Protein AF-F7XH60-F1 (afdb_monomer_lite)

Foldseek 3Di:
DDDDDDDDDDDDDDDDDDDDDDDDDDDDDDDDDDPDDDDDDDDDDDDDDDDDDDDDDDDPPPPPPLPQDDPVNLVVVLVVVLVVLVVLVALQAEEEEQDQAAPWQDAPQCQPRHQYEYEAQSVVVCVVVVHDAGSEYQHEPPRDCVLPLQHGYAEYEYADPDDVVVVVVVVVVRVNHHYNYYDYDYPSSLQNLLCLQQVADDPPFFDPRDADSRLSVVSVSVSNPYQAYEYISDDLPDQDGNRDPPRDGDRHSRVSLSSLLSCQPVLRYAYCDVNCCVSRVHHHDNHPVSSVVSNVVCVVPDPVVVVVSSD

Radius of gyration: 27.53 Å; chains: 1; bounding box: 86×62×64 Å

Secondary structure (DSSP, 8-state):
-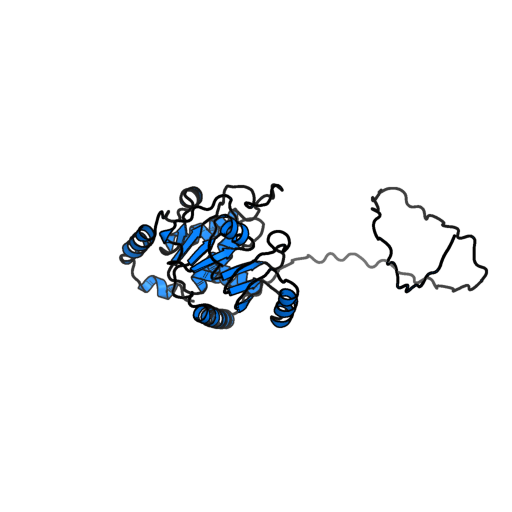-----------PPP-----------------------------------PPPP-------------PPPHHHHHHHHHHHHHHHHHHT-TTS-EEEE---SS----TTTBTTBEEEEETTTHHHHHHTTPPPEEEEEE-TTS-STT----BEEEEEEE-SS-HHHHHHHHHT-TT-B-SEEEEE-HHHHHHHHHHHHT---TTS-SSSS--HHHHHHHHHHHTT-S-EEEES--SSS-S-TT-TT----TTHHHHHHHHHHHHTTSSEEES-HHHHHHH-PPB-SSHHHHHHHHHHGGGS-GGGTTTT--

pLDDT: mean 74.83, std 26.51, range [25.69, 98.56]

Structure (mmCIF, N/CA/C/O backbone):
data_AF-F7XH60-F1
#
_entry.id   AF-F7XH60-F1
#
loop_
_atom_site.group_PDB
_atom_site.id
_atom_site.type_symbol
_atom_site.label_atom_id
_atom_site.label_alt_id
_atom_site.label_comp_id
_atom_site.label_asym_id
_atom_site.label_entity_id
_atom_site.label_seq_id
_atom_site.pdbx_PDB_ins_code
_atom_site.Cartn_x
_atom_site.Cartn_y
_atom_site.Cartn_z
_atom_site.occupancy
_atom_site.B_iso_or_equiv
_atom_site.auth_seq_id
_atom_site.auth_comp_id
_atom_site.auth_asym_id
_atom_site.auth_atom_id
_atom_site.pdbx_PDB_model_num
ATOM 1 N N . MET A 1 1 ? 53.629 40.897 17.113 1.00 36.38 1 MET A N 1
ATOM 2 C CA . MET A 1 1 ? 54.526 39.728 17.263 1.00 36.38 1 MET A CA 1
ATOM 3 C C . MET A 1 1 ? 53.633 38.491 17.315 1.00 36.38 1 MET A C 1
ATOM 5 O O . MET A 1 1 ? 52.808 38.435 18.207 1.00 36.38 1 MET A O 1
ATOM 9 N N . ALA A 1 2 ? 53.457 37.722 16.230 1.00 29.22 2 ALA A N 1
ATOM 10 C CA . ALA A 1 2 ? 54.354 36.667 15.709 1.00 29.22 2 ALA A CA 1
ATOM 11 C C . ALA A 1 2 ? 54.547 35.524 16.732 1.00 29.22 2 ALA A C 1
ATOM 13 O O . ALA A 1 2 ? 54.852 35.830 17.873 1.00 29.22 2 ALA A O 1
ATOM 14 N N . LYS A 1 3 ? 54.470 34.220 16.433 1.00 29.20 3 LYS A N 1
ATOM 15 C CA . LYS A 1 3 ? 54.054 33.370 15.290 1.00 29.20 3 LYS A CA 1
ATOM 16 C C . LYS A 1 3 ? 54.213 31.901 15.777 1.00 29.20 3 LYS A C 1
ATOM 18 O O . LYS A 1 3 ? 54.793 31.703 16.838 1.00 29.20 3 LYS A O 1
ATOM 23 N N . LEU A 1 4 ? 53.833 30.943 14.918 1.00 27.75 4 LEU A N 1
ATOM 24 C CA . LEU A 1 4 ? 54.071 29.473 14.899 1.00 27.75 4 LEU A CA 1
ATOM 25 C C . LEU A 1 4 ? 52.842 28.642 15.315 1.00 27.75 4 LEU A C 1
ATOM 27 O O . LEU A 1 4 ? 52.448 28.660 16.471 1.00 27.75 4 LEU A O 1
ATOM 31 N N . CYS A 1 5 ? 52.052 28.092 14.381 1.00 28.16 5 CYS A N 1
ATOM 32 C CA . CYS A 1 5 ? 52.297 27.019 13.385 1.00 28.16 5 CYS A CA 1
ATOM 33 C C . CYS A 1 5 ? 52.483 25.630 14.006 1.00 28.16 5 CYS A C 1
ATOM 35 O O . CYS A 1 5 ? 53.529 25.373 14.583 1.00 28.16 5 CYS A O 1
ATOM 37 N N . ASP A 1 6 ? 51.551 24.715 13.720 1.00 25.69 6 ASP A N 1
ATOM 38 C CA . ASP A 1 6 ? 51.879 23.523 12.929 1.00 25.69 6 ASP A CA 1
ATOM 39 C C . ASP A 1 6 ? 50.630 22.978 12.204 1.00 25.69 6 ASP A C 1
ATOM 41 O O . ASP A 1 6 ? 49.492 23.359 12.471 1.00 25.69 6 ASP A O 1
ATOM 45 N N . SER A 1 7 ? 50.881 22.138 11.215 1.00 30.36 7 SER A N 1
ATOM 46 C CA . SER A 1 7 ? 50.189 21.973 9.955 1.00 30.36 7 SER A CA 1
ATOM 47 C C . SER A 1 7 ? 49.998 20.486 9.673 1.00 30.36 7 SER A C 1
ATOM 49 O O . SER A 1 7 ? 50.926 19.702 9.837 1.00 30.36 7 SER A O 1
ATOM 51 N N . ARG A 1 8 ? 48.816 20.074 9.194 1.00 26.89 8 ARG A N 1
ATOM 52 C CA . ARG A 1 8 ? 48.676 18.847 8.392 1.00 26.89 8 ARG A CA 1
ATOM 53 C C . ARG A 1 8 ? 47.682 19.078 7.265 1.00 26.89 8 ARG A C 1
ATOM 55 O O . ARG A 1 8 ? 46.516 19.393 7.478 1.00 26.89 8 ARG A O 1
ATOM 62 N N . VAL A 1 9 ? 48.219 18.945 6.062 1.00 31.09 9 VAL A N 1
ATOM 63 C CA . VAL A 1 9 ? 47.598 19.107 4.749 1.00 31.09 9 VAL A CA 1
ATOM 64 C C . VAL A 1 9 ? 47.109 17.745 4.262 1.00 31.09 9 VAL A C 1
ATOM 66 O O . VAL A 1 9 ? 47.855 16.783 4.372 1.00 31.09 9 VAL A O 1
ATOM 69 N N . PHE A 1 10 ? 45.905 17.679 3.685 1.00 26.86 10 PHE A N 1
ATOM 70 C CA . PHE A 1 10 ? 45.477 16.705 2.660 1.00 26.86 10 PHE A CA 1
ATOM 71 C C . PHE A 1 10 ? 44.217 17.256 1.942 1.00 26.86 10 PHE A C 1
ATOM 73 O O . PHE A 1 10 ? 43.610 18.213 2.427 1.00 26.86 10 PHE A O 1
ATOM 80 N N . PRO A 1 11 ? 43.895 16.816 0.712 1.00 30.84 11 PRO A N 1
ATOM 81 C CA . PRO A 1 11 ? 43.848 17.685 -0.455 1.00 30.84 11 PRO A CA 1
ATOM 82 C C . PRO A 1 11 ? 42.436 18.186 -0.798 1.00 30.84 11 PRO A C 1
ATOM 84 O O . PRO A 1 11 ? 41.442 17.466 -0.705 1.00 30.84 11 PRO A O 1
ATOM 87 N N . ARG A 1 12 ? 42.369 19.434 -1.280 1.00 26.77 12 ARG A N 1
ATOM 88 C CA . ARG A 1 12 ? 41.187 20.022 -1.925 1.00 26.77 12 ARG A CA 1
ATOM 89 C C . ARG A 1 12 ? 40.929 19.322 -3.261 1.00 26.77 12 ARG A C 1
ATOM 91 O O . ARG A 1 12 ? 41.674 19.531 -4.213 1.00 26.77 12 ARG A O 1
ATOM 98 N N . PHE A 1 13 ? 39.837 18.569 -3.357 1.00 31.92 13 PHE A N 1
ATOM 99 C CA . PHE A 1 13 ? 39.242 18.244 -4.650 1.00 31.92 13 PHE A CA 1
ATOM 100 C C . PHE A 1 13 ? 38.466 19.452 -5.186 1.00 31.92 13 PHE A C 1
ATOM 102 O O . PHE A 1 13 ? 37.658 20.071 -4.491 1.00 31.92 13 PHE A O 1
ATOM 109 N N . LEU A 1 14 ? 38.771 19.783 -6.438 1.00 32.62 14 LEU A N 1
ATOM 110 C CA . LEU A 1 14 ? 38.208 20.860 -7.240 1.00 32.62 14 LEU A CA 1
ATOM 111 C C . LEU A 1 14 ? 36.678 20.767 -7.353 1.00 32.62 14 LEU A C 1
ATOM 113 O O . LEU A 1 14 ? 36.110 19.708 -7.627 1.00 32.62 14 LEU A O 1
ATOM 117 N N . LYS A 1 15 ? 36.022 21.920 -7.193 1.00 32.78 15 LYS A N 1
ATOM 118 C CA . LYS A 1 15 ? 34.610 22.138 -7.519 1.00 32.78 15 LYS A CA 1
ATOM 119 C C . LYS A 1 15 ? 34.412 21.946 -9.027 1.00 32.78 15 LYS A C 1
ATOM 121 O O . LYS A 1 15 ? 34.973 22.694 -9.817 1.00 32.78 15 LYS A O 1
ATOM 126 N N . ARG A 1 16 ? 33.582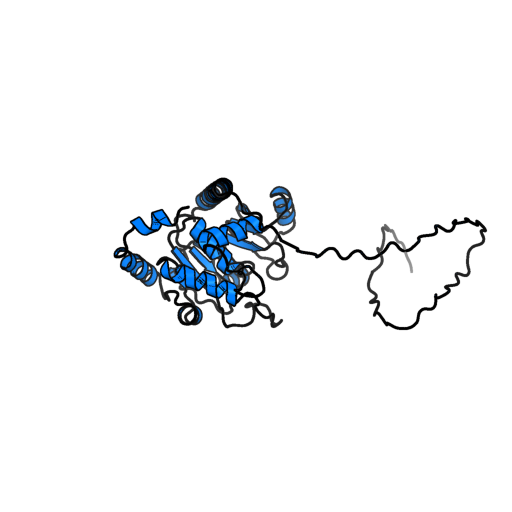 20.978 -9.424 1.00 30.44 16 ARG A N 1
ATOM 127 C CA . ARG A 1 16 ? 33.041 20.874 -10.786 1.00 30.44 16 ARG A CA 1
ATOM 128 C C . ARG A 1 16 ? 31.694 21.586 -10.802 1.00 30.44 16 ARG A C 1
ATOM 130 O O . ARG A 1 16 ? 30.703 21.059 -10.305 1.00 30.44 16 ARG A O 1
ATOM 137 N N . GLY A 1 17 ? 31.684 22.800 -11.324 1.00 34.75 17 GLY A N 1
ATOM 138 C CA . GLY A 1 17 ? 30.485 23.608 -11.438 1.00 34.75 17 GLY A CA 1
ATOM 139 C C . GLY A 1 17 ? 30.717 24.723 -12.431 1.00 34.75 17 GLY A C 1
ATOM 140 O O . GLY A 1 17 ? 30.855 25.851 -12.002 1.00 34.75 17 GLY A O 1
ATOM 141 N N . ASP A 1 18 ? 30.733 24.381 -13.719 1.00 28.84 18 ASP A N 1
ATOM 142 C CA . ASP A 1 18 ? 30.409 25.327 -14.780 1.00 28.84 18 ASP A CA 1
ATOM 143 C C . ASP A 1 18 ? 29.507 24.654 -15.815 1.00 28.84 18 ASP A C 1
ATOM 145 O O . ASP A 1 18 ? 29.738 23.532 -16.276 1.00 28.84 18 ASP A O 1
ATOM 149 N N . ARG A 1 19 ? 28.400 25.346 -16.095 1.00 31.81 19 ARG A N 1
ATOM 150 C CA . ARG A 1 19 ? 27.411 25.023 -17.122 1.00 31.81 19 ARG A CA 1
ATOM 151 C C . ARG A 1 19 ? 28.048 25.244 -18.485 1.00 31.81 19 ARG A C 1
ATOM 153 O O . ARG A 1 19 ? 28.409 26.368 -18.806 1.00 31.81 19 ARG A O 1
ATOM 160 N N . VAL A 1 20 ? 28.060 24.215 -19.325 1.00 30.52 20 VAL A N 1
ATOM 161 C CA . VAL A 1 20 ? 28.222 24.403 -20.769 1.00 30.52 20 VAL A CA 1
ATOM 162 C C . VAL A 1 20 ? 26.828 24.490 -21.381 1.00 30.52 20 VAL A C 1
ATOM 164 O O . VAL A 1 20 ? 26.114 23.492 -21.499 1.00 30.52 20 VAL A O 1
ATOM 167 N N . LEU A 1 21 ? 26.430 25.716 -21.714 1.00 31.47 21 LEU A N 1
ATOM 168 C CA . LEU A 1 21 ? 25.320 25.996 -22.617 1.00 31.47 21 LEU A CA 1
ATOM 169 C C . LEU A 1 21 ? 25.751 25.568 -24.024 1.00 31.47 21 LEU A C 1
ATOM 171 O O . LEU A 1 21 ? 26.798 25.986 -24.513 1.00 31.47 21 LEU A O 1
ATOM 175 N N . ARG A 1 22 ? 24.957 24.706 -24.664 1.00 27.77 22 ARG A N 1
ATOM 176 C CA . ARG A 1 22 ? 25.130 24.367 -26.080 1.00 27.77 22 ARG A CA 1
ATOM 177 C C . ARG A 1 22 ? 24.708 25.569 -26.911 1.00 27.77 22 ARG A C 1
ATOM 179 O O . ARG A 1 22 ? 23.559 25.987 -26.794 1.00 27.77 22 ARG A O 1
ATOM 186 N N . ASN A 1 23 ? 25.590 26.050 -27.780 1.00 28.67 23 ASN A N 1
ATOM 187 C CA . ASN A 1 23 ? 25.177 26.837 -28.931 1.00 28.67 23 ASN A CA 1
ATOM 188 C C . ASN A 1 23 ? 25.409 26.000 -30.192 1.00 28.67 23 ASN A C 1
ATOM 190 O O . ASN A 1 23 ? 26.503 25.485 -30.414 1.00 28.67 23 ASN A O 1
ATOM 194 N N . CYS A 1 24 ? 24.337 25.792 -30.951 1.00 34.69 24 CYS A N 1
ATOM 195 C CA . CYS A 1 24 ? 24.349 25.087 -32.224 1.00 34.69 24 CYS A CA 1
ATOM 196 C C . CYS A 1 24 ? 24.568 26.117 -33.325 1.00 34.69 24 CYS A C 1
ATOM 198 O O . CYS A 1 24 ? 23.613 26.791 -33.682 1.00 34.69 24 CYS A O 1
ATOM 200 N N . SER A 1 25 ? 25.787 26.232 -33.848 1.00 35.69 25 SER A N 1
ATOM 201 C CA . SER A 1 25 ? 26.077 26.734 -35.200 1.00 35.69 25 SER A CA 1
ATOM 202 C C . SER A 1 25 ? 27.577 26.973 -35.332 1.00 35.69 25 SER A C 1
ATOM 204 O O . SER A 1 25 ? 28.154 27.564 -34.429 1.00 35.69 25 SER A O 1
ATOM 206 N N . THR A 1 26 ? 28.114 26.595 -36.495 1.00 35.28 26 THR A N 1
ATOM 207 C CA . THR A 1 26 ? 29.476 26.795 -37.029 1.00 35.28 26 THR A CA 1
ATOM 208 C C . THR A 1 26 ? 30.517 25.728 -36.662 1.00 35.28 26 THR A C 1
ATOM 210 O O . THR A 1 26 ? 31.032 25.629 -35.553 1.00 35.28 26 THR A O 1
ATOM 213 N N . GLY A 1 27 ? 30.816 24.882 -37.654 1.00 42.88 27 GLY A N 1
ATOM 214 C CA . GLY A 1 27 ? 31.960 23.983 -37.642 1.00 42.88 27 GLY A CA 1
ATOM 215 C C . GLY A 1 27 ? 33.220 24.744 -38.035 1.00 42.88 27 GLY A C 1
ATOM 216 O O . GLY A 1 27 ? 33.365 25.096 -39.199 1.00 42.88 27 GLY A O 1
ATOM 217 N N . SER A 1 28 ? 34.101 24.957 -37.060 1.00 35.25 28 SER A N 1
ATOM 218 C CA . SER A 1 28 ? 35.529 25.250 -37.228 1.00 35.25 28 SER A CA 1
ATOM 219 C C . SER A 1 28 ? 36.265 24.781 -35.963 1.00 35.25 28 SER A C 1
ATOM 221 O O . SER A 1 28 ? 35.739 24.977 -34.864 1.00 35.25 28 SER A O 1
ATOM 223 N N . PRO A 1 29 ? 37.453 24.160 -36.064 1.00 32.75 29 PRO A N 1
ATOM 224 C CA . PRO A 1 29 ? 38.223 23.761 -34.891 1.00 32.75 29 PRO A CA 1
ATOM 225 C C . PRO A 1 29 ? 38.886 24.978 -34.227 1.00 32.75 29 PRO A C 1
ATOM 227 O O . PRO A 1 29 ? 39.518 25.798 -34.888 1.00 32.75 29 PRO A O 1
ATOM 230 N N . LEU A 1 30 ? 38.744 25.079 -32.904 1.00 32.41 30 LEU A N 1
ATOM 231 C CA . LEU A 1 30 ? 39.447 26.048 -32.061 1.00 32.41 30 LEU A CA 1
ATOM 232 C C . LEU A 1 30 ? 40.861 25.531 -31.759 1.00 32.41 30 LEU A C 1
ATOM 234 O O . LEU A 1 30 ? 41.022 24.509 -31.094 1.00 32.41 30 LEU A O 1
ATOM 238 N N . LEU A 1 31 ? 41.869 26.258 -32.245 1.00 30.91 31 LEU A N 1
ATOM 239 C CA . LEU A 1 31 ? 43.256 26.174 -31.790 1.00 30.91 31 LEU A CA 1
ATOM 240 C C . LEU A 1 31 ? 43.347 26.737 -30.364 1.00 30.91 31 LEU A C 1
ATOM 242 O O . LEU A 1 31 ? 42.897 27.853 -30.109 1.00 30.91 31 LEU A O 1
ATOM 246 N N . VAL A 1 32 ? 43.933 25.970 -29.448 1.00 32.16 32 VAL A N 1
ATOM 247 C CA . VAL A 1 32 ? 44.372 26.451 -28.132 1.00 32.16 32 VAL A CA 1
ATOM 248 C C . VAL A 1 32 ? 45.892 26.325 -28.116 1.00 32.16 32 VAL A C 1
ATOM 250 O O . VAL A 1 32 ? 46.413 25.213 -28.164 1.00 32.16 32 VAL A O 1
ATOM 253 N N . GLU A 1 33 ? 46.589 27.460 -28.106 1.00 30.53 33 GLU A N 1
ATOM 254 C CA . GLU A 1 33 ? 48.033 27.527 -27.868 1.00 30.53 33 GLU A CA 1
ATOM 255 C C . GLU A 1 33 ? 48.311 27.430 -26.361 1.00 30.53 33 GLU A C 1
ATOM 257 O O . GLU A 1 33 ? 47.680 28.124 -25.562 1.00 30.53 33 GLU A O 1
ATOM 262 N N . ASP A 1 34 ? 49.264 26.577 -25.980 1.00 34.72 34 ASP A N 1
ATOM 263 C CA . ASP A 1 34 ? 49.822 26.493 -24.628 1.00 34.72 34 ASP A CA 1
ATOM 264 C C . ASP A 1 34 ? 51.294 26.952 -24.673 1.00 34.72 34 ASP A C 1
ATOM 266 O O . ASP A 1 34 ? 52.115 26.298 -25.327 1.00 34.72 34 ASP A O 1
ATOM 270 N N . PRO A 1 35 ? 51.661 28.080 -24.037 1.00 37.88 35 PRO A N 1
ATOM 271 C CA . PRO A 1 35 ? 53.003 28.630 -24.106 1.00 37.88 35 PRO A CA 1
ATOM 272 C C . PRO A 1 35 ? 53.863 28.134 -22.935 1.00 37.88 35 PRO A C 1
ATOM 274 O O . PRO A 1 35 ? 54.337 28.947 -22.150 1.00 37.88 35 PRO A O 1
ATOM 277 N N . ALA A 1 36 ? 54.074 26.822 -22.786 1.00 35.53 36 ALA A N 1
ATOM 278 C CA . ALA A 1 36 ? 55.149 26.274 -21.943 1.00 35.53 36 ALA A CA 1
ATOM 279 C C . ALA A 1 36 ? 55.277 24.741 -22.048 1.00 35.53 36 ALA A C 1
ATOM 281 O O . ALA A 1 36 ? 54.782 24.032 -21.180 1.00 35.53 36 ALA A O 1
ATOM 282 N N . ALA A 1 37 ? 56.015 24.220 -23.036 1.00 35.59 37 ALA A N 1
ATOM 283 C CA . ALA A 1 37 ? 56.894 23.051 -22.848 1.00 35.59 37 ALA A CA 1
ATOM 284 C C . ALA A 1 37 ? 57.628 22.669 -24.142 1.00 35.59 37 ALA A C 1
ATOM 286 O O . ALA A 1 37 ? 57.029 22.293 -25.146 1.00 35.59 37 ALA A O 1
ATOM 287 N N . ASN A 1 38 ? 58.957 22.704 -24.064 1.00 34.78 38 ASN A N 1
ATOM 288 C CA . ASN A 1 38 ? 59.882 22.073 -24.997 1.00 34.78 38 ASN A CA 1
ATOM 289 C C . ASN A 1 38 ? 59.707 20.546 -24.992 1.00 34.78 38 ASN A C 1
ATOM 291 O O . ASN A 1 38 ? 59.759 19.930 -23.927 1.00 34.78 38 ASN A O 1
ATOM 295 N N . GLY A 1 39 ? 59.611 19.927 -26.171 1.00 33.09 39 GLY A N 1
ATOM 296 C CA . GLY A 1 39 ? 59.737 18.474 -26.311 1.00 33.09 39 GLY A CA 1
ATOM 297 C C . GLY A 1 39 ? 59.050 17.918 -27.552 1.00 33.09 39 GLY A C 1
ATOM 298 O O . GLY A 1 39 ? 57.876 17.569 -27.517 1.00 33.09 39 GLY A O 1
ATOM 299 N N . HIS A 1 40 ? 59.798 17.799 -28.649 1.00 31.56 40 HIS A N 1
ATOM 300 C CA . HIS A 1 40 ? 59.367 17.097 -29.855 1.00 31.56 40 HIS A CA 1
ATOM 301 C C . HIS A 1 40 ? 59.252 15.587 -29.605 1.00 31.56 40 HIS A C 1
ATOM 303 O O . HIS A 1 40 ? 60.265 14.932 -29.376 1.00 31.56 40 HIS A O 1
ATOM 309 N N . VAL A 1 41 ? 58.050 15.021 -29.756 1.00 30.69 41 VAL A N 1
ATOM 310 C CA . VAL A 1 41 ? 57.868 13.613 -30.141 1.00 30.69 41 VAL A CA 1
ATOM 311 C C . VAL A 1 41 ? 56.689 13.525 -31.110 1.00 30.69 41 VAL A C 1
ATOM 313 O O . VAL A 1 41 ? 55.529 13.639 -30.721 1.00 30.69 41 VAL A O 1
ATOM 316 N N . ALA A 1 42 ? 57.001 13.346 -32.393 1.00 27.55 42 ALA A N 1
ATOM 317 C CA . ALA A 1 42 ? 56.027 13.064 -33.436 1.00 27.55 42 ALA A CA 1
ATOM 318 C C . ALA A 1 42 ? 55.585 11.595 -33.339 1.00 27.55 42 ALA A C 1
ATOM 320 O O . ALA A 1 42 ? 56.412 10.694 -33.473 1.00 27.55 42 ALA A O 1
ATOM 321 N N . TRP A 1 43 ? 54.288 11.351 -33.145 1.00 27.81 43 TRP A N 1
ATOM 322 C CA . TRP A 1 43 ? 53.683 10.036 -33.358 1.00 27.81 43 TRP A CA 1
ATOM 323 C C . TRP A 1 43 ? 52.779 10.091 -34.585 1.00 27.81 43 TRP A C 1
ATOM 325 O O . TRP A 1 43 ? 51.755 10.770 -34.610 1.00 27.81 43 TRP A O 1
ATOM 335 N N . LEU A 1 44 ? 53.210 9.368 -35.615 1.00 26.97 44 LEU A N 1
ATOM 336 C CA . LEU A 1 44 ? 52.512 9.130 -36.869 1.00 26.97 44 LEU A CA 1
ATOM 337 C C . LEU A 1 44 ? 51.282 8.242 -36.598 1.00 26.97 44 LEU A C 1
ATOM 339 O O . LEU A 1 44 ? 51.426 7.038 -36.383 1.00 26.97 44 LEU A O 1
ATOM 343 N N . VAL A 1 45 ? 50.074 8.810 -36.602 1.00 28.92 45 VAL A N 1
ATOM 344 C CA . VAL A 1 45 ? 48.837 8.014 -36.625 1.00 28.92 45 VAL A CA 1
ATOM 345 C C . VAL A 1 45 ? 48.446 7.813 -38.084 1.00 28.92 45 VAL A C 1
ATOM 347 O O . VAL A 1 45 ? 48.136 8.765 -38.790 1.00 28.92 45 VAL A O 1
ATOM 350 N N . ARG A 1 46 ? 48.531 6.559 -38.536 1.00 28.08 46 ARG A N 1
ATOM 351 C CA . ARG A 1 46 ? 48.100 6.110 -39.863 1.00 28.08 46 ARG A CA 1
ATOM 352 C C . ARG A 1 46 ? 46.594 6.307 -40.031 1.00 28.08 46 ARG A C 1
ATOM 354 O O . ARG A 1 46 ? 45.823 5.901 -39.163 1.00 28.08 46 ARG A O 1
ATOM 361 N N . ASP A 1 47 ? 46.211 6.840 -41.186 1.00 27.25 47 ASP A N 1
ATOM 362 C CA . ASP A 1 47 ? 44.839 6.890 -41.679 1.00 27.25 47 ASP A CA 1
ATOM 363 C C . ASP A 1 47 ? 44.226 5.484 -41.726 1.00 27.25 47 ASP A C 1
ATOM 365 O O . ASP A 1 47 ? 44.691 4.604 -42.455 1.00 27.25 47 ASP A O 1
ATOM 369 N N . ILE A 1 48 ? 43.159 5.270 -40.954 1.00 31.64 48 ILE A N 1
ATOM 370 C CA . ILE A 1 48 ? 42.266 4.129 -41.145 1.00 31.64 48 ILE A CA 1
ATOM 371 C C . ILE A 1 48 ? 41.093 4.628 -41.980 1.00 31.64 48 ILE A C 1
ATOM 373 O O . ILE A 1 48 ? 40.215 5.350 -41.513 1.00 31.64 48 ILE A O 1
ATOM 377 N N . ASN A 1 49 ? 41.127 4.224 -43.242 1.00 29.42 49 ASN A N 1
ATOM 378 C CA . ASN A 1 49 ? 40.083 4.402 -44.230 1.00 29.42 49 ASN A CA 1
ATOM 379 C C . ASN A 1 49 ? 38.830 3.614 -43.792 1.00 29.42 49 ASN A C 1
ATOM 381 O O . ASN A 1 49 ? 38.861 2.384 -43.752 1.00 29.42 49 ASN A O 1
ATOM 385 N N . VAL A 1 50 ? 37.737 4.300 -43.445 1.00 32.16 50 VAL A N 1
ATOM 386 C CA . VAL A 1 50 ? 36.440 3.663 -43.165 1.00 32.16 50 VAL A CA 1
ATOM 387 C C . VAL A 1 50 ? 35.473 4.057 -44.275 1.00 32.16 50 VAL A C 1
ATOM 389 O O . VAL A 1 50 ? 34.959 5.171 -44.312 1.00 32.16 50 VAL A O 1
ATOM 392 N N . SER A 1 51 ? 35.253 3.130 -45.208 1.00 30.83 51 SER A N 1
ATOM 393 C CA . SER A 1 51 ? 34.216 3.244 -46.238 1.00 30.83 51 SER A CA 1
ATOM 394 C C . SER A 1 51 ? 32.813 3.112 -45.622 1.00 30.83 51 SER A C 1
ATOM 396 O O . SER A 1 51 ? 32.645 2.372 -44.648 1.00 30.83 51 SER A O 1
ATOM 398 N N . PRO A 1 52 ? 31.790 3.792 -46.172 1.00 32.41 52 PRO A N 1
ATOM 399 C CA . PRO A 1 52 ? 30.446 3.786 -45.613 1.00 32.41 52 PRO A CA 1
ATOM 400 C C . PRO A 1 52 ? 29.718 2.493 -46.001 1.00 32.41 52 PRO A C 1
ATOM 402 O O . PRO A 1 52 ? 29.472 2.235 -47.179 1.00 32.41 52 PRO A O 1
ATOM 405 N N . LEU A 1 53 ? 29.363 1.672 -45.011 1.00 32.06 53 LEU A N 1
ATOM 406 C CA . LEU A 1 53 ? 28.470 0.534 -45.217 1.00 32.06 53 LEU A CA 1
ATOM 407 C C . LEU A 1 53 ? 27.011 0.999 -45.172 1.00 32.06 53 LEU A C 1
ATOM 409 O O . LEU A 1 53 ? 26.567 1.675 -44.246 1.00 32.06 53 LEU A O 1
ATOM 413 N N . SER A 1 54 ? 26.310 0.610 -46.229 1.00 32.41 54 SER A N 1
ATOM 414 C CA . SER A 1 54 ? 24.915 0.851 -46.575 1.00 32.41 54 SER A CA 1
ATOM 415 C C . SER A 1 54 ? 23.915 0.615 -45.440 1.00 32.41 54 SER A C 1
ATOM 417 O O . SER A 1 54 ? 23.905 -0.443 -44.807 1.00 32.41 54 SER A O 1
ATOM 419 N N . GLU A 1 55 ? 22.994 1.568 -45.289 1.00 35.91 55 GLU A N 1
ATOM 420 C CA . GLU A 1 55 ? 21.756 1.448 -44.523 1.00 35.91 55 GLU A CA 1
ATOM 421 C C . GLU A 1 55 ? 20.899 0.280 -45.032 1.00 35.91 55 GLU A C 1
ATOM 423 O O . GLU A 1 55 ? 20.265 0.358 -46.084 1.00 35.91 55 GLU A O 1
ATOM 428 N N . SER A 1 56 ? 20.814 -0.789 -44.241 1.00 31.92 56 SER A N 1
ATOM 429 C CA . SER A 1 56 ? 19.691 -1.724 -44.304 1.00 31.92 56 SER A CA 1
ATOM 430 C C . SER A 1 56 ? 18.783 -1.459 -43.102 1.00 31.92 56 SER A C 1
ATOM 432 O O . SER A 1 56 ? 19.140 -1.664 -41.943 1.00 31.92 56 SER A O 1
ATOM 434 N N . ARG A 1 57 ? 17.597 -0.916 -43.393 1.00 36.53 57 ARG A N 1
ATOM 435 C CA . ARG A 1 57 ? 16.509 -0.704 -42.434 1.00 36.53 57 ARG A CA 1
ATOM 436 C C . ARG A 1 57 ? 15.967 -2.061 -41.985 1.00 36.53 57 ARG A C 1
ATOM 438 O O . ARG A 1 57 ? 15.200 -2.689 -42.707 1.00 36.53 57 ARG A O 1
ATOM 445 N N . LEU A 1 58 ? 16.338 -2.487 -40.781 1.00 31.16 58 LEU A N 1
ATOM 446 C CA . LEU A 1 58 ? 15.615 -3.524 -40.047 1.00 31.16 58 LEU A CA 1
ATOM 447 C C . LEU A 1 58 ? 14.477 -2.866 -39.250 1.00 31.16 58 LEU A C 1
ATOM 449 O O . LEU A 1 58 ? 14.717 -1.860 -38.577 1.00 31.16 58 LEU A O 1
ATOM 453 N N . PRO A 1 59 ? 13.243 -3.394 -39.299 1.00 32.78 59 PRO A N 1
ATOM 454 C CA . PRO A 1 59 ? 12.149 -2.860 -38.505 1.00 32.78 59 PRO A CA 1
ATOM 455 C C . PRO A 1 59 ? 12.396 -3.166 -37.023 1.00 32.78 59 PRO A C 1
ATOM 457 O O . PRO A 1 59 ? 12.424 -4.322 -36.600 1.00 32.78 59 PRO A O 1
ATOM 460 N N . THR A 1 60 ? 12.555 -2.118 -36.215 1.00 34.97 60 THR A N 1
ATOM 461 C CA . THR A 1 60 ? 12.556 -2.192 -34.750 1.00 34.97 60 THR A CA 1
ATOM 462 C C . THR A 1 60 ? 11.146 -2.502 -34.248 1.00 34.97 60 THR A C 1
ATOM 464 O O . THR A 1 60 ? 10.424 -1.617 -33.797 1.00 34.97 60 THR A O 1
ATOM 467 N N . SER A 1 61 ? 10.748 -3.771 -34.334 1.00 35.69 61 SER A N 1
ATOM 468 C CA . SER A 1 61 ? 9.661 -4.319 -33.523 1.00 35.69 61 SER A CA 1
ATOM 469 C C . SER A 1 61 ? 10.226 -4.618 -32.137 1.00 35.69 61 SER A C 1
ATOM 471 O O . SER A 1 61 ? 10.760 -5.692 -31.866 1.00 35.69 61 SER A O 1
ATOM 473 N N . SER A 1 62 ? 10.181 -3.626 -31.253 1.00 36.06 62 SER A N 1
ATOM 474 C CA . SER A 1 62 ? 10.433 -3.824 -29.830 1.00 36.06 62 SER A CA 1
ATOM 475 C C . SER A 1 62 ? 9.211 -4.491 -29.194 1.00 36.06 62 SER A C 1
ATOM 477 O O . SER A 1 62 ? 8.412 -3.834 -28.528 1.00 36.06 62 SER A O 1
ATOM 479 N N . MET A 1 63 ? 9.059 -5.802 -29.399 1.00 37.47 63 MET A N 1
ATOM 480 C CA . MET A 1 63 ? 8.289 -6.639 -28.480 1.00 37.47 63 MET A CA 1
ATOM 481 C C . MET A 1 63 ? 9.086 -6.727 -27.173 1.00 37.47 63 MET A C 1
ATOM 483 O O . MET A 1 63 ? 9.956 -7.583 -27.014 1.00 37.47 63 MET A O 1
ATOM 487 N N . GLU A 1 64 ? 8.817 -5.823 -26.225 1.00 37.28 64 GLU A N 1
ATOM 488 C CA . GLU A 1 64 ? 9.066 -6.121 -24.813 1.00 37.28 64 GLU A CA 1
ATOM 489 C C . GLU A 1 64 ? 8.205 -7.348 -24.481 1.00 37.28 64 GLU A C 1
ATOM 491 O O . GLU A 1 64 ? 7.016 -7.229 -24.192 1.00 37.28 64 GLU A O 1
ATOM 496 N N . PHE A 1 65 ? 8.796 -8.544 -24.559 1.00 39.25 65 PHE A N 1
ATOM 497 C CA . PHE A 1 65 ? 8.247 -9.728 -23.913 1.00 39.25 65 PHE A CA 1
ATOM 498 C C . PHE A 1 65 ? 8.076 -9.369 -22.437 1.00 39.25 65 PHE A C 1
ATOM 500 O O . PHE A 1 65 ? 9.051 -9.280 -21.684 1.00 39.25 65 PHE A O 1
ATOM 507 N N . ALA A 1 66 ? 6.838 -9.109 -22.021 1.00 46.38 66 ALA A N 1
ATOM 508 C CA . ALA A 1 66 ? 6.495 -9.121 -20.617 1.00 46.38 66 ALA A CA 1
ATOM 509 C C . ALA A 1 66 ? 6.921 -10.499 -20.107 1.00 46.38 66 ALA A C 1
ATOM 511 O O . ALA A 1 66 ? 6.320 -11.498 -20.484 1.00 46.38 66 ALA A O 1
ATOM 512 N N . MET A 1 67 ? 8.007 -10.567 -19.328 1.00 51.88 67 MET A N 1
ATOM 513 C CA . MET A 1 67 ? 8.380 -11.802 -18.646 1.00 51.88 67 MET A CA 1
ATOM 514 C C . MET A 1 67 ? 7.225 -12.153 -17.714 1.00 51.88 67 MET A C 1
ATOM 516 O O . MET A 1 67 ? 7.106 -11.602 -16.615 1.00 51.88 67 MET A O 1
ATOM 520 N N . THR A 1 68 ? 6.340 -13.016 -18.192 1.00 68.50 68 THR A N 1
ATOM 521 C CA . THR A 1 68 ? 5.297 -13.644 -17.405 1.00 68.50 68 THR A CA 1
ATOM 522 C C . THR A 1 68 ? 5.997 -14.484 -16.355 1.00 68.50 68 THR A C 1
ATOM 524 O O . THR A 1 68 ? 6.788 -15.369 -16.664 1.00 68.50 68 THR A O 1
ATOM 527 N N . ILE A 1 69 ? 5.788 -14.131 -15.089 1.00 81.50 69 ILE A N 1
ATOM 528 C CA . ILE A 1 69 ? 6.230 -14.979 -13.988 1.00 81.50 69 ILE A CA 1
ATOM 529 C C . ILE A 1 69 ? 5.338 -16.215 -14.021 1.00 81.50 69 ILE A C 1
ATOM 531 O O . ILE A 1 69 ? 4.118 -16.077 -13.966 1.00 81.50 69 ILE A O 1
ATOM 535 N N . GLU A 1 70 ? 5.953 -17.392 -14.105 1.00 88.25 70 GLU A N 1
ATOM 536 C CA . GLU A 1 70 ? 5.238 -18.668 -14.096 1.00 88.25 70 GLU A CA 1
ATOM 537 C C . GLU A 1 70 ? 4.319 -18.788 -12.865 1.00 88.25 70 GLU A C 1
ATOM 539 O O . GLU A 1 70 ? 4.729 -18.378 -11.770 1.00 88.25 70 GLU A O 1
ATOM 544 N N . PRO A 1 71 ? 3.116 -19.383 -12.988 1.00 88.81 71 PRO A N 1
ATOM 545 C CA . PRO A 1 71 ? 2.162 -19.495 -11.879 1.00 88.81 71 PRO A CA 1
ATOM 546 C C . PRO A 1 71 ? 2.768 -20.120 -10.613 1.00 88.81 71 PRO A C 1
ATOM 548 O O . PRO A 1 71 ? 2.585 -19.616 -9.506 1.00 88.81 71 PRO A O 1
ATOM 551 N N . GLU A 1 72 ? 3.592 -21.160 -10.767 1.00 92.38 72 GLU A N 1
ATOM 552 C CA . GLU A 1 72 ? 4.280 -21.804 -9.641 1.00 92.38 72 GLU A CA 1
ATOM 553 C C . GLU A 1 72 ? 5.274 -20.854 -8.944 1.00 92.38 72 GLU A C 1
ATOM 555 O O . GLU A 1 72 ? 5.396 -20.834 -7.715 1.00 92.38 72 GLU A O 1
ATOM 560 N N . ALA A 1 73 ? 5.987 -20.030 -9.715 1.00 93.88 73 ALA A N 1
ATOM 561 C CA . ALA A 1 73 ? 6.900 -19.032 -9.168 1.00 93.88 73 ALA A CA 1
ATOM 562 C C . ALA A 1 73 ? 6.136 -17.912 -8.445 1.00 93.88 73 ALA A C 1
ATOM 564 O O . ALA A 1 73 ? 6.606 -17.408 -7.419 1.00 93.88 73 ALA A O 1
ATOM 565 N N . LEU A 1 74 ? 4.952 -17.554 -8.944 1.00 94.56 74 LEU A N 1
ATOM 566 C CA . LEU A 1 74 ? 4.072 -16.570 -8.328 1.00 94.56 74 LEU A CA 1
ATOM 567 C C . LEU A 1 74 ? 3.485 -17.079 -7.000 1.00 94.56 74 LEU A C 1
ATOM 569 O O . LEU A 1 74 ? 3.462 -16.329 -6.023 1.00 94.56 74 LEU A O 1
ATOM 573 N N . GLU A 1 75 ? 3.121 -18.359 -6.904 1.00 95.62 75 GLU A N 1
ATOM 574 C CA . GLU A 1 75 ? 2.661 -18.957 -5.644 1.00 95.62 75 GLU A CA 1
ATOM 575 C C . GLU A 1 75 ? 3.809 -19.101 -4.628 1.00 95.62 75 GLU A C 1
ATOM 577 O O . GLU A 1 75 ? 3.672 -18.732 -3.460 1.00 95.62 75 GLU A O 1
ATOM 582 N N . LYS A 1 76 ? 5.012 -19.501 -5.066 1.00 97.12 76 LYS A N 1
ATOM 583 C CA . LYS A 1 76 ? 6.213 -19.488 -4.202 1.00 97.12 76 LYS A CA 1
ATOM 584 C C . LYS A 1 76 ? 6.520 -18.084 -3.671 1.00 97.12 76 LYS A C 1
ATOM 586 O O . LYS A 1 76 ? 6.903 -17.926 -2.504 1.00 97.12 76 LYS A O 1
ATOM 591 N N . LEU A 1 77 ? 6.356 -17.057 -4.509 1.00 96.88 77 LEU A N 1
ATOM 592 C CA . LEU A 1 77 ? 6.471 -15.656 -4.103 1.00 96.88 77 LEU A CA 1
ATOM 593 C C . LEU A 1 77 ? 5.407 -15.309 -3.055 1.00 96.88 77 LEU A C 1
ATOM 595 O O . LEU A 1 77 ? 5.749 -14.729 -2.017 1.00 96.88 77 LEU A O 1
ATOM 599 N N . ARG A 1 78 ? 4.148 -15.691 -3.297 1.00 97.88 78 ARG A N 1
ATOM 600 C CA . ARG A 1 78 ? 3.026 -15.480 -2.378 1.00 97.88 78 ARG A CA 1
ATOM 601 C C . ARG A 1 78 ? 3.311 -16.063 -1.008 1.00 97.88 78 ARG A C 1
ATOM 603 O O . ARG A 1 78 ? 3.275 -15.333 -0.021 1.00 97.88 78 ARG A O 1
ATOM 610 N N . GLU A 1 79 ? 3.685 -17.333 -0.949 1.00 98.19 79 GLU A N 1
ATOM 611 C CA . GLU A 1 79 ? 3.931 -18.049 0.299 1.00 98.19 79 GLU A CA 1
ATOM 612 C C . GLU A 1 79 ? 5.111 -17.453 1.081 1.00 98.19 79 GLU A C 1
ATOM 614 O O . GLU A 1 79 ? 5.068 -17.269 2.300 1.00 98.19 79 GLU A O 1
ATOM 619 N N . LYS A 1 80 ? 6.182 -17.064 0.383 1.00 98.12 80 LYS A N 1
ATOM 620 C CA . LYS A 1 80 ? 7.314 -16.361 1.003 1.00 98.12 80 LYS A CA 1
ATOM 621 C C . LYS A 1 80 ? 6.886 -15.035 1.639 1.00 98.12 80 LYS A C 1
ATOM 623 O O . LYS A 1 80 ? 7.320 -14.715 2.751 1.00 98.12 80 LYS A O 1
ATOM 628 N N . HIS A 1 81 ? 6.084 -14.246 0.931 1.00 98.44 81 HIS A N 1
ATOM 629 C CA . HIS A 1 81 ? 5.621 -12.950 1.414 1.00 98.44 81 HIS A CA 1
ATOM 630 C C . HIS A 1 81 ? 4.587 -13.100 2.533 1.00 98.44 81 HIS A C 1
ATOM 632 O O . HIS A 1 81 ? 4.708 -12.411 3.546 1.00 98.44 81 HIS A O 1
ATOM 638 N N . ARG A 1 82 ? 3.653 -14.051 2.424 1.00 98.38 82 ARG A N 1
ATOM 639 C CA . ARG A 1 82 ? 2.690 -14.384 3.479 1.00 98.38 82 ARG A CA 1
ATOM 640 C C . ARG A 1 82 ? 3.397 -14.786 4.767 1.00 98.38 82 ARG A C 1
ATOM 642 O O . ARG A 1 82 ? 3.163 -14.136 5.777 1.00 98.38 82 ARG A O 1
ATOM 649 N N . ARG A 1 83 ? 4.372 -15.706 4.740 1.00 98.44 83 ARG A N 1
ATOM 650 C CA . ARG A 1 83 ? 5.178 -16.057 5.936 1.00 98.44 83 ARG A CA 1
ATOM 651 C C . ARG A 1 83 ? 5.884 -14.866 6.571 1.00 98.44 83 ARG A C 1
ATOM 653 O O . ARG A 1 83 ? 6.084 -14.811 7.786 1.00 98.44 83 ARG A O 1
ATOM 660 N N . TRP A 1 84 ? 6.326 -13.908 5.764 1.00 98.44 84 TRP A N 1
ATOM 661 C CA . TRP A 1 84 ? 6.901 -12.673 6.284 1.00 98.44 84 TRP A CA 1
ATOM 662 C C . TRP A 1 84 ? 5.848 -11.777 6.952 1.00 98.44 84 TRP A C 1
ATOM 664 O O . TRP A 1 84 ? 6.081 -11.311 8.066 1.00 98.44 84 TRP A O 1
ATOM 674 N N . LEU A 1 85 ? 4.679 -11.603 6.334 1.00 98.44 85 LEU A N 1
ATOM 675 C CA . LEU A 1 85 ? 3.560 -10.832 6.888 1.00 98.44 85 LEU A CA 1
ATOM 676 C C . LEU A 1 85 ? 2.945 -11.491 8.136 1.00 98.44 85 LEU A C 1
ATOM 678 O O . LEU A 1 85 ? 2.581 -10.784 9.075 1.00 98.44 85 LEU A O 1
ATOM 682 N N . SER A 1 86 ? 2.898 -12.825 8.207 1.00 98.06 86 SER A N 1
ATOM 683 C CA . SER A 1 86 ? 2.481 -13.577 9.398 1.00 98.06 86 SER A CA 1
ATOM 684 C C . SER A 1 86 ? 3.399 -13.291 10.585 1.00 98.06 86 SER A C 1
ATOM 686 O O . SER A 1 86 ? 2.917 -13.028 11.680 1.00 98.06 86 SER A O 1
ATOM 688 N N . ARG A 1 87 ? 4.723 -13.220 10.374 1.00 97.88 87 ARG A N 1
ATOM 689 C CA . ARG A 1 87 ? 5.684 -12.825 11.427 1.00 97.88 87 ARG A CA 1
ATOM 690 C C . ARG A 1 87 ? 5.527 -11.372 11.884 1.00 97.88 87 ARG A C 1
ATOM 692 O O . ARG A 1 87 ? 5.952 -11.023 12.983 1.00 97.88 87 ARG A O 1
ATOM 699 N N . LEU A 1 88 ? 4.938 -10.516 11.050 1.00 96.88 88 LEU A N 1
ATOM 700 C CA . LEU A 1 88 ? 4.539 -9.162 11.439 1.00 96.88 88 LEU A CA 1
ATOM 701 C C . LEU A 1 88 ? 3.174 -9.142 12.157 1.00 96.88 88 LEU A C 1
ATOM 703 O O . LEU A 1 88 ? 2.875 -8.163 12.843 1.00 96.88 88 LEU A O 1
ATOM 707 N N . GLY A 1 89 ? 2.381 -10.214 12.060 1.00 97.12 89 GLY A N 1
ATOM 708 C CA . GLY A 1 89 ? 1.056 -10.338 12.673 1.00 97.12 89 GLY A CA 1
ATOM 709 C C . GLY A 1 89 ? -0.011 -9.492 11.977 1.00 97.12 89 GLY A C 1
ATOM 710 O O . GLY A 1 89 ? -0.864 -8.917 12.652 1.00 97.12 89 GLY A O 1
ATOM 711 N N . ILE A 1 90 ? 0.095 -9.331 10.651 1.00 97.38 90 ILE A N 1
ATOM 712 C CA . ILE A 1 90 ? -0.759 -8.405 9.881 1.00 97.38 90 ILE A CA 1
ATOM 713 C C . ILE A 1 90 ? -1.503 -9.055 8.717 1.00 97.38 90 ILE A C 1
ATOM 715 O O . ILE A 1 90 ? -2.341 -8.396 8.116 1.00 97.38 90 ILE A O 1
ATOM 719 N N . VAL A 1 91 ? -1.202 -10.310 8.367 1.00 96.44 91 VAL A N 1
ATOM 720 C CA . VAL A 1 91 ? -1.825 -10.971 7.206 1.00 96.44 91 VAL A CA 1
ATOM 721 C C . VAL A 1 91 ? -3.316 -11.250 7.425 1.00 96.44 91 VAL A C 1
ATOM 723 O O . VAL A 1 91 ? -4.099 -11.075 6.502 1.00 96.44 91 VAL A O 1
ATOM 726 N N . ASP A 1 92 ? -3.710 -11.580 8.656 1.00 95.19 92 ASP A N 1
ATOM 727 C CA . ASP A 1 92 ? -5.100 -11.896 9.019 1.00 95.19 92 ASP A CA 1
ATOM 728 C C . ASP A 1 92 ? -5.880 -10.666 9.518 1.00 95.19 92 ASP A C 1
ATOM 730 O O . ASP A 1 92 ? -6.989 -10.785 10.034 1.00 95.19 92 ASP A O 1
ATOM 734 N N . LYS A 1 93 ? -5.299 -9.467 9.394 1.00 95.88 93 LYS A N 1
ATOM 735 C CA . LYS A 1 93 ? -5.947 -8.203 9.762 1.00 95.88 93 LYS A CA 1
ATOM 736 C C . LYS A 1 93 ? -6.447 -7.481 8.512 1.00 95.88 93 LYS A C 1
ATOM 738 O O . LYS A 1 93 ? -5.748 -7.516 7.500 1.00 95.88 93 LYS A O 1
ATOM 743 N N . PRO A 1 94 ? -7.577 -6.755 8.578 1.00 96.94 94 PRO A N 1
ATOM 744 C CA . PRO A 1 94 ? -7.929 -5.757 7.571 1.00 96.94 94 PRO A CA 1
ATOM 745 C C . PRO A 1 94 ? -6.795 -4.749 7.372 1.00 96.94 94 PRO A C 1
ATOM 747 O O . PRO A 1 94 ? -6.111 -4.389 8.333 1.00 96.94 94 PRO A O 1
ATOM 750 N N . TRP A 1 95 ? -6.576 -4.285 6.145 1.00 97.94 95 TRP A N 1
ATOM 751 C CA . TRP A 1 95 ? -5.526 -3.310 5.843 1.00 97.94 95 TRP A CA 1
ATOM 752 C C . TRP A 1 95 ? -6.108 -1.927 5.604 1.00 97.94 95 TRP A C 1
ATOM 754 O O . TRP A 1 95 ? -7.034 -1.766 4.818 1.00 97.94 95 TRP A O 1
ATOM 764 N N . LEU A 1 96 ? -5.503 -0.916 6.222 1.00 97.50 96 LEU A N 1
ATOM 765 C CA . LEU A 1 96 ? -5.734 0.488 5.900 1.00 97.50 96 LEU A CA 1
ATOM 766 C C . LEU A 1 96 ? -4.540 0.982 5.084 1.00 97.50 96 LEU A C 1
ATOM 768 O O . LEU A 1 96 ? -3.458 1.208 5.632 1.00 97.50 96 LEU A O 1
ATOM 772 N N . ILE A 1 97 ? -4.713 1.115 3.770 1.00 97.44 97 ILE A N 1
ATOM 773 C CA . ILE A 1 97 ? -3.659 1.594 2.877 1.00 97.44 97 ILE A CA 1
ATOM 774 C C . ILE A 1 97 ? -3.726 3.113 2.812 1.00 97.44 97 ILE A C 1
ATOM 776 O O . ILE A 1 97 ? -4.695 3.685 2.315 1.00 97.44 97 ILE A O 1
ATOM 780 N N . LEU A 1 98 ? -2.653 3.754 3.269 1.00 95.75 98 LEU A N 1
ATOM 781 C CA . LEU A 1 98 ? -2.501 5.196 3.265 1.00 95.75 98 LEU A CA 1
ATOM 782 C C . LEU A 1 98 ? -1.706 5.650 2.038 1.00 95.75 98 LEU A C 1
ATOM 784 O O . LEU A 1 98 ? -0.513 5.358 1.878 1.00 95.75 98 LEU A O 1
ATOM 788 N N . GLY A 1 99 ? -2.392 6.376 1.163 1.00 92.12 99 GLY A N 1
ATOM 789 C CA . GLY A 1 99 ? -1.824 7.087 0.033 1.00 92.12 99 GLY A CA 1
ATOM 790 C C . GLY A 1 99 ? -1.266 8.456 0.423 1.00 92.12 99 GLY A C 1
ATOM 791 O O . GLY A 1 99 ? -1.135 8.815 1.589 1.00 92.12 99 GLY A O 1
ATOM 792 N N . SER A 1 100 ? -0.887 9.228 -0.589 1.00 80.12 100 SER A N 1
ATOM 793 C CA . SER A 1 100 ? -0.255 10.538 -0.421 1.00 80.12 100 SER A CA 1
ATOM 794 C C . SER A 1 100 ? -1.148 11.682 -0.907 1.00 80.12 100 SER A C 1
ATOM 796 O O . SER A 1 100 ? -0.615 12.670 -1.407 1.00 80.12 100 SER A O 1
ATOM 798 N N . ALA A 1 101 ? -2.471 11.523 -0.939 1.00 76.31 101 ALA A N 1
ATOM 799 C CA . ALA A 1 101 ? -3.360 12.655 -1.188 1.00 76.31 101 ALA A CA 1
ATOM 800 C C . ALA A 1 101 ? -3.369 13.579 0.046 1.00 76.31 101 ALA A C 1
ATOM 802 O O . ALA A 1 101 ? -3.123 13.109 1.163 1.00 76.31 101 ALA A O 1
ATOM 803 N N . PRO A 1 102 ? -3.567 14.896 -0.140 1.00 66.88 102 PRO A N 1
ATOM 804 C CA . PRO A 1 102 ? -3.615 15.837 0.973 1.00 66.88 102 PRO A CA 1
ATOM 805 C C . PRO A 1 102 ? -4.843 15.569 1.847 1.00 66.88 102 PRO A C 1
ATOM 807 O O . PRO A 1 102 ? -5.899 15.230 1.320 1.00 66.88 102 PRO A O 1
ATOM 810 N N . SER A 1 103 ? -4.683 15.746 3.162 1.00 77.06 103 SER A N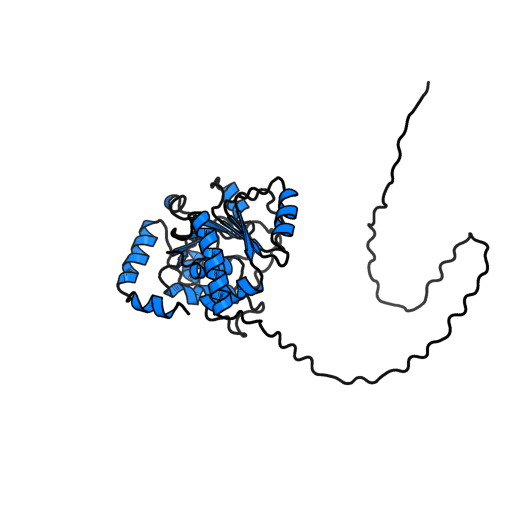 1
ATOM 811 C CA . SER A 1 103 ? -5.750 15.611 4.167 1.00 77.06 103 SER A CA 1
ATOM 812 C C . SER A 1 103 ? -6.536 14.294 4.066 1.00 77.06 103 SER A C 1
ATOM 814 O O . SER A 1 103 ? -7.737 14.330 3.812 1.00 77.06 103 SER A O 1
ATOM 816 N N . PRO A 1 104 ? -5.873 13.130 4.231 1.00 84.31 104 PRO A N 1
ATOM 817 C CA . PRO A 1 104 ? -6.548 11.840 4.168 1.00 84.31 104 PRO A CA 1
ATOM 818 C C . PRO A 1 104 ? -7.610 11.743 5.262 1.00 84.31 104 PRO A C 1
ATOM 820 O O . PRO A 1 104 ? -7.350 12.088 6.419 1.00 84.31 104 PRO A O 1
ATOM 823 N N . THR A 1 105 ? -8.775 11.213 4.911 1.00 87.25 105 THR A N 1
ATOM 824 C CA . THR A 1 105 ? -9.830 10.947 5.890 1.00 87.25 105 THR A CA 1
ATOM 825 C C . THR A 1 105 ? -9.541 9.599 6.535 1.00 87.25 105 THR A C 1
ATOM 827 O O . THR A 1 105 ? -9.597 8.564 5.873 1.00 87.25 105 THR A O 1
ATOM 830 N N . ILE A 1 106 ? -9.172 9.594 7.817 1.00 88.88 106 ILE A N 1
ATOM 831 C CA . ILE A 1 106 ? -8.851 8.364 8.549 1.00 88.88 106 ILE A CA 1
ATOM 832 C C . ILE A 1 106 ? -9.729 8.285 9.801 1.00 88.88 106 ILE A C 1
ATOM 834 O O . ILE A 1 106 ? -9.458 9.000 10.768 1.00 88.88 106 ILE A O 1
ATOM 838 N N . PRO A 1 107 ? -10.760 7.425 9.802 1.00 87.62 107 PRO A N 1
ATOM 839 C CA . PRO A 1 107 ? -11.575 7.181 10.982 1.00 87.62 107 PRO A CA 1
ATOM 840 C C . PRO A 1 107 ? -10.727 6.666 12.163 1.00 87.62 107 PRO A C 1
ATOM 842 O O . PRO A 1 107 ? -9.923 5.741 11.975 1.00 87.62 107 PRO A O 1
ATOM 845 N N . PRO A 1 108 ? -10.857 7.247 13.372 1.00 86.00 108 PRO A N 1
ATOM 846 C CA . PRO A 1 108 ? -10.039 6.871 14.528 1.00 86.00 108 PRO A CA 1
ATOM 847 C C . PRO A 1 108 ? -10.180 5.406 14.952 1.00 86.00 108 PRO A C 1
ATOM 849 O O . PRO A 1 108 ? -9.224 4.810 15.432 1.00 86.00 108 PRO A O 1
ATOM 852 N N . ASP A 1 109 ? -11.352 4.816 14.758 1.00 87.50 109 ASP A N 1
ATOM 853 C CA . ASP A 1 109 ? -11.683 3.436 15.115 1.00 87.50 109 ASP A CA 1
ATOM 854 C C . ASP A 1 109 ? -11.080 2.392 14.154 1.00 87.50 109 ASP A C 1
ATOM 856 O O . ASP A 1 109 ? -10.896 1.230 14.526 1.00 87.50 109 ASP A O 1
ATOM 860 N N . LEU A 1 110 ? -10.691 2.803 12.940 1.00 88.31 110 LEU A N 1
ATOM 861 C CA . LEU A 1 110 ? -9.886 1.967 12.042 1.00 88.31 110 LEU A CA 1
ATOM 862 C C . LEU A 1 110 ? -8.419 1.895 12.486 1.00 88.31 110 LEU A C 1
ATOM 864 O O . LEU A 1 110 ? -7.730 0.908 12.199 1.00 88.31 110 LEU A O 1
ATOM 868 N N . ILE A 1 111 ? -7.927 2.907 13.209 1.00 86.62 111 ILE A N 1
ATOM 869 C CA . ILE A 1 111 ? -6.580 2.891 13.781 1.00 86.62 111 ILE A CA 1
ATOM 870 C C . ILE A 1 111 ? -6.533 1.873 14.926 1.00 86.62 111 ILE A C 1
ATOM 872 O O . ILE A 1 111 ? -7.260 1.961 15.906 1.00 86.62 111 ILE A O 1
ATOM 876 N N . GLY A 1 112 ? -5.647 0.883 14.806 1.00 83.00 112 GLY A N 1
ATOM 877 C CA . GLY A 1 112 ? -5.485 -0.191 15.792 1.00 83.00 112 GLY A CA 1
ATOM 878 C C . GLY A 1 112 ? -6.288 -1.453 15.471 1.00 83.00 112 GLY A C 1
ATOM 879 O O . GLY A 1 112 ? -5.824 -2.550 15.792 1.00 83.00 112 GLY A O 1
ATOM 880 N N . HIS A 1 113 ? -7.419 -1.334 14.766 1.00 89.00 113 HIS A N 1
ATOM 881 C CA . HIS A 1 113 ? -8.133 -2.492 14.224 1.00 89.00 113 HIS A CA 1
ATOM 882 C C . HIS A 1 113 ? -7.511 -2.984 12.910 1.00 89.00 113 HIS A C 1
ATOM 884 O O . HIS A 1 113 ? -7.259 -4.181 12.743 1.00 89.00 113 HIS A O 1
ATOM 890 N N . CYS A 1 114 ? -7.216 -2.055 12.000 1.00 94.88 114 CYS A N 1
ATOM 891 C CA . CYS A 1 114 ? -6.545 -2.348 10.743 1.00 94.88 114 CYS A CA 1
ATOM 892 C C . CYS A 1 114 ? -5.020 -2.342 10.913 1.00 94.88 114 CYS A C 1
ATOM 894 O O . CYS A 1 114 ? -4.464 -1.562 11.689 1.00 94.88 114 CYS A O 1
ATOM 896 N N . ALA A 1 115 ? -4.326 -3.158 10.120 1.00 97.06 115 ALA A N 1
ATOM 897 C CA . ALA A 1 115 ? -2.899 -2.980 9.891 1.00 97.06 115 ALA A CA 1
ATOM 898 C C . ALA A 1 115 ? -2.683 -1.789 8.945 1.00 97.06 115 ALA A C 1
ATOM 900 O O . ALA A 1 115 ? -3.202 -1.782 7.823 1.00 97.06 115 ALA A O 1
ATOM 901 N N . ARG A 1 116 ? -1.918 -0.777 9.371 1.00 97.12 116 ARG A N 1
ATOM 902 C CA . ARG A 1 116 ? -1.679 0.413 8.537 1.00 97.12 116 ARG A CA 1
ATOM 903 C C . ARG A 1 116 ? -0.536 0.186 7.554 1.00 97.12 116 ARG A C 1
ATOM 905 O O . ARG A 1 116 ? 0.586 -0.137 7.957 1.00 97.12 116 ARG A O 1
ATOM 912 N N . VAL A 1 117 ? -0.802 0.434 6.273 1.00 97.88 117 VAL A N 1
ATOM 913 C CA . VAL A 1 117 ? 0.171 0.307 5.185 1.00 97.88 117 VAL A CA 1
ATOM 914 C C . VAL A 1 117 ? 0.438 1.653 4.524 1.00 97.88 117 VAL A C 1
ATOM 916 O O . VAL A 1 117 ? -0.392 2.166 3.781 1.00 97.88 117 VAL A O 1
ATOM 919 N N . ASP A 1 118 ? 1.634 2.198 4.727 1.00 96.62 118 ASP A N 1
ATOM 920 C CA . ASP A 1 118 ? 2.020 3.490 4.159 1.00 96.62 118 ASP A CA 1
ATOM 921 C C . ASP A 1 118 ? 2.636 3.315 2.764 1.00 96.62 118 ASP A C 1
ATOM 923 O O . ASP A 1 118 ? 3.605 2.571 2.571 1.00 96.62 118 ASP A O 1
ATOM 927 N N . VAL A 1 119 ? 2.126 4.049 1.775 1.00 95.50 119 VAL A N 1
ATOM 928 C CA . VAL A 1 119 ? 2.648 4.023 0.404 1.00 95.50 119 VAL A CA 1
ATOM 929 C C . VAL A 1 119 ? 3.704 5.115 0.204 1.00 95.50 119 VAL A C 1
ATOM 931 O O . VAL A 1 119 ? 3.435 6.315 0.215 1.00 95.50 119 VAL A O 1
ATOM 934 N N . ASN A 1 120 ? 4.939 4.704 -0.080 1.00 93.38 120 ASN A N 1
ATOM 935 C CA . ASN A 1 120 ? 6.109 5.571 -0.263 1.00 93.38 120 ASN A CA 1
ATOM 936 C C . ASN A 1 120 ? 6.354 6.530 0.916 1.00 93.38 120 ASN A C 1
ATOM 938 O O . ASN A 1 120 ? 6.877 6.106 1.941 1.00 93.38 120 ASN A O 1
ATOM 942 N N . ASN A 1 121 ? 6.038 7.815 0.732 1.00 88.81 121 ASN A N 1
ATOM 943 C CA . ASN A 1 121 ? 6.254 8.891 1.699 1.00 88.81 121 ASN A CA 1
ATOM 944 C C . ASN A 1 121 ? 4.949 9.284 2.417 1.00 88.81 121 ASN A C 1
ATOM 946 O O . ASN A 1 121 ? 4.940 10.280 3.128 1.00 88.81 121 ASN A O 1
ATOM 950 N N . ALA A 1 122 ? 3.869 8.501 2.275 1.00 90.00 122 ALA A N 1
ATOM 951 C CA . ALA A 1 122 ? 2.618 8.692 3.019 1.00 90.00 122 ALA A CA 1
ATOM 952 C C . ALA A 1 122 ? 2.815 8.684 4.549 1.00 90.00 122 ALA A C 1
ATOM 954 O O . ALA A 1 122 ? 2.064 9.328 5.275 1.00 90.00 122 ALA A O 1
ATOM 955 N N . GLY A 1 123 ? 3.891 8.050 5.034 1.00 88.06 123 GLY A N 1
ATOM 956 C CA . GLY A 1 123 ? 4.309 8.127 6.436 1.00 88.06 123 GLY A CA 1
ATOM 957 C C . GLY A 1 123 ? 4.615 9.550 6.923 1.00 88.06 123 GLY A C 1
ATOM 958 O O . GLY A 1 123 ? 4.483 9.829 8.110 1.00 88.06 123 GLY A O 1
ATOM 959 N N . LYS A 1 124 ? 4.934 10.493 6.024 1.00 88.81 124 LYS A N 1
ATOM 960 C CA . LYS A 1 124 ? 5.024 11.918 6.371 1.00 88.81 124 LYS A CA 1
ATOM 961 C C . LYS A 1 124 ? 3.664 12.457 6.817 1.00 88.81 124 LYS A C 1
ATOM 963 O O . LYS A 1 124 ? 3.611 13.191 7.801 1.00 88.81 124 LYS A O 1
ATOM 968 N N . THR A 1 125 ? 2.586 12.051 6.143 1.00 88.62 125 THR A N 1
ATOM 969 C CA . THR A 1 125 ? 1.216 12.471 6.471 1.00 88.62 125 THR A CA 1
ATOM 970 C C . THR A 1 125 ? 0.800 11.834 7.779 1.00 88.62 125 THR A C 1
ATOM 972 O O . THR A 1 125 ? 0.336 12.525 8.676 1.00 88.62 125 THR A O 1
ATOM 975 N N . ALA A 1 126 ? 1.068 10.536 7.928 1.00 90.19 126 ALA A N 1
ATOM 976 C CA . ALA A 1 126 ? 0.794 9.812 9.161 1.00 90.19 126 ALA A CA 1
ATOM 977 C C . ALA A 1 126 ? 1.504 10.431 10.376 1.00 90.19 126 ALA A C 1
ATOM 979 O O . ALA A 1 126 ? 0.886 10.598 11.423 1.00 90.19 126 ALA A O 1
ATOM 980 N N . ASN A 1 127 ? 2.775 10.820 10.232 1.00 89.38 127 ASN A N 1
ATOM 981 C CA . ASN A 1 127 ? 3.527 11.469 11.305 1.00 89.38 127 ASN A CA 1
ATOM 982 C C . ASN A 1 127 ? 2.957 12.849 11.659 1.00 89.38 127 ASN A C 1
ATOM 984 O O . ASN A 1 127 ? 2.896 13.183 12.838 1.00 89.38 127 ASN A O 1
ATOM 988 N N . ALA A 1 128 ? 2.537 13.640 10.665 1.00 88.44 128 ALA A N 1
ATOM 989 C CA . ALA A 1 128 ? 1.894 14.935 10.903 1.00 88.44 128 ALA A CA 1
ATOM 990 C C . ALA A 1 128 ? 0.551 14.789 11.641 1.00 88.44 128 ALA A C 1
ATOM 992 O O . ALA A 1 128 ? 0.194 15.650 12.435 1.00 88.44 128 ALA A O 1
ATOM 993 N N . LEU A 1 129 ? -0.149 13.672 11.423 1.00 88.25 129 LEU A N 1
ATOM 994 C CA . LEU A 1 129 ? -1.381 13.298 12.123 1.00 88.25 129 LEU A CA 1
ATOM 995 C C . LEU A 1 129 ? -1.134 12.608 13.479 1.00 88.25 129 LEU A C 1
ATOM 997 O O . LEU A 1 129 ? -2.079 12.143 14.107 1.00 88.25 129 LEU A O 1
ATOM 1001 N N . GLY A 1 130 ? 0.120 12.490 13.930 1.00 90.25 130 GLY A N 1
ATOM 1002 C CA . GLY A 1 130 ? 0.456 11.862 15.213 1.00 90.25 130 GLY A CA 1
ATOM 1003 C C . GLY A 1 130 ? 0.218 10.349 15.267 1.00 90.25 130 GLY A C 1
ATOM 1004 O O . GLY A 1 130 ? 0.173 9.772 16.353 1.00 90.25 130 GLY A O 1
ATOM 1005 N N . LEU A 1 131 ? 0.072 9.682 14.118 1.00 91.31 131 LEU A N 1
ATOM 1006 C CA . LEU A 1 131 ? -0.207 8.251 14.077 1.00 91.31 131 LEU A CA 1
ATOM 1007 C C . LEU A 1 131 ? 1.027 7.417 14.493 1.00 91.31 131 LEU A C 1
ATOM 1009 O O . LEU A 1 131 ? 2.171 7.833 14.273 1.00 91.31 131 LEU A O 1
ATOM 1013 N N . PRO A 1 132 ? 0.833 6.199 15.040 1.00 92.19 132 PRO A N 1
ATOM 1014 C CA . PRO A 1 132 ? 1.937 5.308 15.416 1.00 92.19 132 PRO A CA 1
ATOM 1015 C C . PRO A 1 132 ? 2.792 4.879 14.204 1.00 92.19 132 PRO A C 1
ATOM 1017 O O . PRO A 1 132 ? 2.440 5.164 13.058 1.00 92.19 132 PRO A O 1
ATOM 1020 N N . PRO A 1 133 ? 3.930 4.183 14.401 1.00 94.12 133 PRO A N 1
ATOM 1021 C CA . PRO A 1 133 ? 4.670 3.578 13.292 1.00 94.12 133 PRO A CA 1
ATOM 1022 C C . PRO A 1 133 ? 3.771 2.697 12.419 1.00 94.12 133 PRO A C 1
ATOM 1024 O O . PRO A 1 133 ? 2.907 1.997 12.941 1.00 94.12 133 PRO A O 1
ATOM 1027 N N . ALA A 1 134 ? 4.000 2.703 11.105 1.00 96.44 134 ALA A N 1
ATOM 1028 C CA . ALA A 1 134 ? 3.242 1.853 10.194 1.00 96.44 134 ALA A CA 1
ATOM 1029 C C . ALA A 1 134 ? 3.501 0.373 10.483 1.00 96.44 134 ALA A C 1
ATOM 1031 O O . ALA A 1 134 ? 4.608 -0.016 10.869 1.00 96.44 134 ALA A O 1
ATOM 1032 N N . ASP A 1 135 ? 2.515 -0.472 10.216 1.00 97.88 135 ASP A N 1
ATOM 1033 C CA . ASP A 1 135 ? 2.722 -1.914 10.219 1.00 97.88 135 ASP A CA 1
ATOM 1034 C C . ASP A 1 135 ? 3.541 -2.359 9.006 1.00 97.88 135 ASP A C 1
ATOM 1036 O O . ASP A 1 135 ? 4.412 -3.227 9.111 1.00 97.88 135 ASP A O 1
ATOM 1040 N N . LEU A 1 136 ? 3.304 -1.714 7.865 1.00 98.38 136 LEU A N 1
ATOM 1041 C CA . LEU A 1 136 ? 4.014 -1.953 6.620 1.00 98.38 136 LEU A CA 1
ATOM 1042 C C . LEU A 1 136 ? 4.245 -0.634 5.878 1.00 98.38 136 LEU A C 1
ATOM 1044 O O . LEU A 1 136 ? 3.376 0.225 5.814 1.00 98.38 136 LEU A O 1
ATOM 1048 N N . THR A 1 137 ? 5.404 -0.476 5.250 1.00 97.62 137 THR A N 1
ATOM 1049 C CA . THR A 1 137 ? 5.642 0.584 4.265 1.00 97.62 137 THR A CA 1
ATOM 1050 C C . THR A 1 137 ? 5.965 -0.039 2.918 1.00 97.62 137 THR A C 1
ATOM 1052 O O . THR A 1 137 ? 6.962 -0.750 2.782 1.00 97.62 137 THR A O 1
ATOM 1055 N N . PHE A 1 138 ? 5.143 0.258 1.912 1.00 97.19 138 PHE A N 1
ATOM 1056 C CA . PHE A 1 138 ? 5.344 -0.155 0.525 1.00 97.19 138 PHE A CA 1
ATOM 1057 C C . PHE A 1 138 ? 6.102 0.947 -0.221 1.00 97.19 138 PHE A C 1
ATOM 1059 O O . PHE A 1 138 ? 5.543 1.998 -0.547 1.00 97.19 138 PHE A O 1
ATOM 1066 N N . ARG A 1 139 ? 7.391 0.738 -0.510 1.00 94.81 139 ARG A N 1
ATOM 1067 C CA . ARG A 1 139 ? 8.274 1.792 -1.035 1.00 94.81 139 ARG A CA 1
ATOM 1068 C C . ARG A 1 139 ? 8.850 1.457 -2.406 1.00 94.81 139 ARG A C 1
ATOM 1070 O O . ARG A 1 139 ? 9.414 0.388 -2.622 1.00 94.81 139 ARG A O 1
ATOM 1077 N N . LYS A 1 140 ? 8.812 2.415 -3.336 1.00 93.31 140 LYS A N 1
ATOM 1078 C CA . LYS A 1 140 ? 9.492 2.323 -4.642 1.00 93.31 140 LYS A CA 1
ATOM 1079 C C . LYS A 1 140 ? 10.967 2.712 -4.559 1.00 93.31 140 LYS A C 1
ATOM 1081 O O . LYS A 1 140 ? 11.319 3.693 -3.915 1.00 93.31 140 LYS A O 1
ATOM 1086 N N . ARG A 1 141 ? 11.823 2.019 -5.325 1.00 88.25 141 ARG A N 1
ATOM 1087 C CA . ARG A 1 141 ? 13.278 2.271 -5.416 1.00 88.25 141 ARG A CA 1
ATOM 1088 C C . ARG A 1 141 ? 13.671 3.741 -5.550 1.00 88.25 141 ARG A C 1
ATOM 1090 O O . ARG A 1 141 ? 14.568 4.201 -4.859 1.00 88.25 141 ARG A O 1
ATOM 1097 N N . LYS A 1 142 ? 13.045 4.435 -6.507 1.00 85.44 142 LYS A N 1
ATOM 1098 C CA . LYS A 1 142 ? 13.409 5.797 -6.933 1.00 85.44 142 LYS A CA 1
ATOM 1099 C C . LYS A 1 142 ? 12.775 6.897 -6.072 1.00 85.44 142 LYS A C 1
ATOM 1101 O O . LYS A 1 142 ? 12.908 8.061 -6.425 1.00 85.44 142 LYS A O 1
ATOM 1106 N N . LYS A 1 143 ? 12.032 6.562 -5.012 1.00 84.81 143 LYS A N 1
ATOM 1107 C CA . LYS A 1 143 ? 11.451 7.591 -4.145 1.00 84.81 143 LYS A CA 1
ATOM 1108 C C . LYS A 1 143 ? 12.530 8.170 -3.235 1.00 84.81 143 LYS A C 1
ATOM 1110 O O . LYS A 1 143 ? 13.242 7.415 -2.569 1.00 84.81 143 LYS A O 1
ATOM 1115 N N . SER A 1 144 ? 12.641 9.497 -3.269 1.00 82.06 144 SER A N 1
ATOM 1116 C CA . SER A 1 144 ? 13.612 10.271 -2.500 1.00 82.06 144 SER A CA 1
ATOM 1117 C C . SER A 1 144 ? 13.437 9.991 -1.010 1.00 82.06 144 SER A C 1
ATOM 1119 O O . SER A 1 144 ? 12.313 9.908 -0.499 1.00 82.06 144 SER A O 1
ATOM 1121 N N . TRP A 1 145 ? 14.566 9.774 -0.340 1.00 85.25 145 TRP A N 1
ATOM 1122 C CA . TRP A 1 145 ? 14.622 9.673 1.116 1.00 85.25 145 TRP A CA 1
ATOM 1123 C C . TRP A 1 145 ? 14.689 11.061 1.754 1.00 85.25 145 TRP A C 1
ATOM 1125 O O . TRP A 1 145 ? 14.253 11.214 2.884 1.00 85.25 145 TRP A O 1
ATOM 1135 N N . GLU A 1 146 ? 15.143 12.078 1.020 1.00 82.19 146 GLU A N 1
ATOM 1136 C CA . GLU A 1 146 ? 15.174 13.470 1.474 1.00 82.19 146 GLU A CA 1
ATOM 1137 C C . GLU A 1 146 ? 13.762 14.050 1.669 1.00 82.19 146 GLU A C 1
ATOM 1139 O O . GLU A 1 146 ? 13.532 14.811 2.602 1.00 82.19 146 GLU A O 1
ATOM 1144 N N . GLU A 1 147 ? 12.787 13.648 0.843 1.00 79.25 147 GLU A N 1
ATOM 1145 C CA . GLU A 1 147 ? 11.378 14.060 0.985 1.00 79.25 147 GLU A CA 1
ATOM 1146 C C . GLU A 1 147 ? 10.750 13.613 2.321 1.00 79.25 147 GLU A C 1
ATOM 1148 O O . GLU A 1 147 ? 9.856 14.278 2.854 1.00 79.25 147 GLU A O 1
ATOM 1153 N N . HIS A 1 148 ? 11.188 12.465 2.846 1.00 80.50 148 HIS A N 1
ATOM 1154 C CA . HIS A 1 148 ? 10.739 11.922 4.124 1.00 80.50 148 HIS A CA 1
ATOM 1155 C C . HIS A 1 148 ? 11.825 11.019 4.740 1.00 80.50 148 HIS A C 1
ATOM 1157 O O . HIS A 1 148 ? 11.789 9.796 4.561 1.00 80.50 148 HIS A O 1
ATOM 1163 N N . PRO A 1 149 ? 12.796 11.604 5.466 1.00 83.75 149 PRO A N 1
ATOM 1164 C CA . PRO A 1 149 ? 13.924 10.847 6.007 1.00 83.75 149 PRO A CA 1
ATOM 1165 C C . PRO A 1 149 ? 13.538 10.018 7.241 1.00 83.75 149 PRO A C 1
ATOM 1167 O O . PRO A 1 149 ? 14.171 9.005 7.529 1.00 83.75 149 PRO A O 1
ATOM 1170 N N . TYR A 1 150 ? 12.467 10.406 7.940 1.00 87.31 150 TYR A N 1
ATOM 1171 C CA . TYR A 1 150 ? 12.015 9.812 9.203 1.00 87.31 150 TYR A CA 1
ATOM 1172 C C . TYR A 1 150 ? 10.997 8.679 9.013 1.00 87.31 150 TYR A C 1
ATOM 1174 O O . TYR A 1 150 ? 9.919 8.689 9.614 1.00 87.31 150 TYR A O 1
ATOM 1182 N N . VAL A 1 151 ? 11.325 7.697 8.170 1.00 91.50 151 VAL A N 1
ATOM 1183 C CA . VAL A 1 151 ? 10.462 6.525 7.959 1.00 91.50 151 VAL A CA 1
ATOM 1184 C C . VAL A 1 151 ? 10.423 5.678 9.232 1.00 91.50 151 VAL A C 1
ATOM 1186 O O . VAL A 1 151 ? 11.462 5.238 9.718 1.00 91.50 151 VAL A O 1
ATOM 1189 N N . ARG A 1 152 ? 9.220 5.415 9.755 1.00 94.25 152 ARG A N 1
ATOM 1190 C CA . ARG A 1 152 ? 8.984 4.571 10.938 1.00 94.25 152 ARG A CA 1
ATOM 1191 C C . ARG A 1 152 ? 7.990 3.469 10.602 1.00 94.25 152 ARG A C 1
ATOM 1193 O O . ARG A 1 152 ? 6.808 3.741 10.411 1.00 94.25 152 ARG A O 1
ATOM 1200 N N . THR A 1 153 ? 8.461 2.229 10.554 1.00 96.94 153 THR A N 1
ATOM 1201 C CA . THR A 1 153 ? 7.637 1.092 10.132 1.00 96.94 153 THR A CA 1
ATOM 1202 C C . THR A 1 153 ? 8.038 -0.209 10.817 1.00 96.94 153 THR A C 1
ATOM 1204 O O . THR A 1 153 ? 9.166 -0.355 11.275 1.00 96.94 153 THR A O 1
ATOM 1207 N N . ARG A 1 154 ? 7.139 -1.186 10.909 1.00 97.56 154 ARG A N 1
ATOM 1208 C CA . ARG A 1 154 ? 7.472 -2.538 11.380 1.00 97.56 154 ARG A CA 1
ATOM 1209 C C . ARG A 1 154 ? 8.016 -3.362 10.213 1.00 97.56 154 ARG A C 1
ATOM 1211 O O . ARG A 1 154 ? 9.123 -3.891 10.308 1.00 97.56 154 ARG A O 1
ATOM 1218 N N . GLY A 1 155 ? 7.301 -3.412 9.093 1.00 97.88 155 GLY A N 1
ATOM 1219 C CA . GLY A 1 155 ? 7.752 -4.031 7.847 1.00 97.88 155 GLY A CA 1
ATOM 1220 C C . GLY A 1 155 ? 8.108 -3.002 6.776 1.00 97.88 155 GLY A C 1
ATOM 1221 O O . GLY A 1 155 ? 7.302 -2.149 6.434 1.00 97.88 155 GLY A O 1
ATOM 1222 N N . LEU A 1 156 ? 9.284 -3.109 6.166 1.00 97.81 156 LEU A N 1
ATOM 1223 C CA . LEU A 1 156 ? 9.632 -2.350 4.968 1.00 97.81 156 LEU A CA 1
ATOM 1224 C C . LEU A 1 156 ? 9.590 -3.283 3.754 1.00 97.81 156 LEU A C 1
ATOM 1226 O O . LEU A 1 156 ? 10.474 -4.119 3.587 1.00 97.81 156 LEU A O 1
ATOM 1230 N N . LEU A 1 157 ? 8.577 -3.135 2.898 1.00 98.06 157 LEU A N 1
ATOM 1231 C CA . LEU A 1 157 ? 8.541 -3.776 1.585 1.00 98.06 157 LEU A CA 1
ATOM 1232 C C . LEU A 1 157 ? 9.119 -2.807 0.559 1.00 98.06 157 LEU A C 1
ATOM 1234 O O . LEU A 1 157 ? 8.483 -1.824 0.169 1.00 98.06 157 LEU A O 1
ATOM 1238 N N . TRP A 1 158 ? 10.347 -3.074 0.126 1.00 96.94 158 TRP A N 1
ATOM 1239 C CA . TRP A 1 158 ? 11.081 -2.160 -0.737 1.00 96.94 158 TRP A CA 1
ATOM 1240 C C . TRP A 1 158 ? 11.308 -2.757 -2.121 1.00 96.94 158 TRP A C 1
ATOM 1242 O O . TRP A 1 158 ? 12.001 -3.764 -2.289 1.00 96.94 158 TRP A O 1
ATOM 1252 N N . LEU A 1 159 ? 10.737 -2.093 -3.131 1.00 96.00 159 LEU A N 1
ATOM 1253 C CA . LEU A 1 159 ? 10.936 -2.461 -4.524 1.00 96.00 159 LEU A CA 1
ATOM 1254 C C . LEU A 1 159 ? 12.385 -2.188 -4.929 1.00 96.00 159 LEU A C 1
ATOM 1256 O O . LEU A 1 159 ? 12.788 -1.026 -5.024 1.00 96.00 159 LEU A O 1
ATOM 1260 N N . HIS A 1 160 ? 13.164 -3.236 -5.191 1.00 94.50 160 HIS A N 1
ATOM 1261 C CA . HIS A 1 160 ? 14.578 -3.130 -5.537 1.00 94.50 160 HIS A CA 1
ATOM 1262 C C . HIS A 1 160 ? 15.064 -4.299 -6.407 1.00 94.50 160 HIS A C 1
ATOM 1264 O O . HIS A 1 160 ? 14.634 -5.442 -6.273 1.00 94.50 160 HIS A O 1
ATOM 1270 N N . THR A 1 161 ? 16.037 -4.016 -7.274 1.00 92.12 161 THR A N 1
ATOM 1271 C CA . THR A 1 161 ? 16.707 -5.014 -8.131 1.00 92.12 161 THR A CA 1
ATOM 1272 C C . THR A 1 161 ? 18.006 -5.556 -7.532 1.00 92.12 161 THR A C 1
ATOM 1274 O O . THR A 1 161 ? 18.669 -6.380 -8.143 1.00 92.12 161 THR A O 1
ATOM 1277 N N . LYS A 1 162 ? 18.406 -5.068 -6.354 1.00 92.81 162 LYS A N 1
ATOM 1278 C CA . LYS A 1 162 ? 19.655 -5.480 -5.693 1.00 92.81 162 LYS A CA 1
ATOM 1279 C C . LYS A 1 162 ? 19.325 -6.533 -4.648 1.00 92.81 162 LYS A C 1
ATOM 1281 O O . LYS A 1 162 ? 18.176 -6.616 -4.217 1.00 92.81 162 LYS A O 1
ATOM 1286 N N . SER A 1 163 ? 20.323 -7.314 -4.254 1.00 94.06 163 SER A N 1
ATOM 1287 C CA . SER A 1 163 ? 20.166 -8.296 -3.186 1.00 94.06 163 SER A CA 1
ATOM 1288 C C . SER A 1 163 ? 19.742 -7.623 -1.879 1.00 94.06 163 SER A C 1
ATOM 1290 O O . SER A 1 163 ? 20.019 -6.443 -1.640 1.00 94.06 163 SER A O 1
ATOM 1292 N N . ILE A 1 164 ? 19.069 -8.392 -1.023 1.00 94.38 164 ILE A N 1
ATOM 1293 C CA . ILE A 1 164 ? 18.577 -7.892 0.262 1.00 94.38 164 ILE A CA 1
ATOM 1294 C C . ILE A 1 164 ? 19.726 -7.386 1.153 1.00 94.38 164 ILE A C 1
ATOM 1296 O O . ILE A 1 164 ? 19.570 -6.375 1.826 1.00 94.38 164 ILE A O 1
ATOM 1300 N N . TRP A 1 165 ? 20.913 -7.997 1.069 1.00 94.81 165 TRP A N 1
ATOM 1301 C CA . TRP A 1 165 ? 22.116 -7.571 1.795 1.00 94.81 165 TRP A CA 1
ATOM 1302 C C . TRP A 1 165 ? 22.587 -6.164 1.421 1.00 94.81 165 TRP A C 1
ATOM 1304 O O . TRP A 1 165 ? 22.859 -5.348 2.297 1.00 94.81 165 TRP A O 1
ATOM 1314 N N . VAL A 1 166 ? 22.606 -5.834 0.127 1.00 95.38 166 VAL A N 1
ATOM 1315 C CA . VAL A 1 166 ? 22.949 -4.476 -0.333 1.00 95.38 166 VAL A CA 1
ATOM 1316 C C . VAL A 1 166 ? 21.926 -3.457 0.176 1.00 95.38 166 VAL A C 1
ATOM 1318 O O . VAL A 1 166 ? 22.278 -2.327 0.510 1.00 95.38 166 VAL A O 1
ATOM 1321 N N . MET A 1 167 ? 20.652 -3.849 0.257 1.00 95.31 167 MET A N 1
ATOM 1322 C CA . MET A 1 167 ? 19.600 -2.992 0.807 1.00 95.31 167 MET A CA 1
ATOM 1323 C C . MET A 1 167 ? 19.783 -2.770 2.312 1.00 95.31 167 MET A C 1
ATOM 1325 O O . MET A 1 167 ? 19.650 -1.634 2.756 1.00 95.31 167 MET A O 1
ATOM 1329 N N . TYR A 1 168 ? 20.135 -3.813 3.072 1.00 94.81 168 TYR A N 1
ATOM 1330 C CA . TYR A 1 168 ? 20.467 -3.702 4.494 1.00 94.81 168 TYR A CA 1
ATOM 1331 C C . TYR A 1 168 ? 21.622 -2.729 4.731 1.00 94.81 168 TYR A C 1
ATOM 1333 O O . TYR A 1 168 ? 21.459 -1.784 5.497 1.00 94.81 168 TYR A O 1
ATOM 1341 N N . LEU A 1 169 ? 22.744 -2.888 4.018 1.00 95.06 169 LEU A N 1
ATOM 1342 C CA . LEU A 1 169 ? 23.891 -1.976 4.123 1.00 95.06 169 LEU A CA 1
ATOM 1343 C C . LEU A 1 169 ? 23.497 -0.526 3.828 1.00 95.06 169 LEU A C 1
ATOM 1345 O O . LEU A 1 169 ? 23.877 0.392 4.552 1.00 95.06 169 LEU A O 1
ATOM 1349 N N . LYS A 1 170 ? 22.672 -0.314 2.798 1.00 93.75 170 LYS A N 1
ATOM 1350 C CA . LYS A 1 170 ? 22.162 1.017 2.469 1.00 93.75 170 LYS A CA 1
ATOM 1351 C C . LYS A 1 170 ? 21.289 1.606 3.581 1.00 93.75 170 LYS A C 1
ATOM 1353 O O . LYS A 1 170 ? 21.355 2.808 3.809 1.00 93.75 170 LYS A O 1
ATOM 1358 N N . LEU A 1 171 ? 20.475 0.792 4.249 1.00 93.75 171 LEU A N 1
ATOM 1359 C CA . LEU A 1 171 ? 19.619 1.239 5.350 1.00 93.75 171 LEU A CA 1
ATOM 1360 C C . LEU A 1 171 ? 20.409 1.497 6.639 1.00 93.75 171 LEU A C 1
ATOM 1362 O O . LEU A 1 171 ? 20.034 2.390 7.388 1.00 93.75 171 LEU A O 1
ATOM 1366 N N . LEU A 1 172 ? 21.516 0.787 6.878 1.00 93.06 172 LEU A N 1
ATOM 1367 C CA . LEU A 1 172 ? 22.418 1.077 8.003 1.00 93.06 172 LEU A CA 1
ATOM 1368 C C . LEU A 1 172 ? 23.021 2.485 7.910 1.00 93.06 172 LEU A C 1
ATOM 1370 O O . LEU A 1 172 ? 23.207 3.143 8.927 1.00 93.06 172 LEU A O 1
ATOM 1374 N N . ALA A 1 173 ? 23.254 2.980 6.693 1.00 92.44 173 ALA A N 1
ATOM 1375 C CA . ALA A 1 173 ? 23.711 4.348 6.452 1.00 92.44 173 ALA A CA 1
ATOM 1376 C C . ALA A 1 173 ? 22.600 5.415 6.601 1.00 92.44 173 ALA A C 1
ATOM 1378 O O . ALA A 1 173 ? 22.853 6.597 6.373 1.00 92.44 173 ALA A O 1
ATOM 1379 N N . MET A 1 174 ? 21.366 5.026 6.945 1.00 92.44 174 MET A N 1
ATOM 1380 C CA . MET A 1 174 ? 20.205 5.916 7.054 1.00 92.44 174 MET A CA 1
ATOM 1381 C C . MET A 1 174 ? 19.667 5.932 8.496 1.00 92.44 174 MET A C 1
ATOM 1383 O O . MET A 1 174 ? 18.674 5.263 8.787 1.00 92.44 174 MET A O 1
ATOM 1387 N N . PRO A 1 175 ? 20.260 6.724 9.411 1.00 88.69 175 PRO A N 1
ATOM 1388 C CA . PRO A 1 175 ? 19.969 6.651 10.851 1.00 88.69 175 PRO A CA 1
ATOM 1389 C C . PRO A 1 175 ? 18.525 7.022 11.226 1.00 88.69 175 PRO A C 1
ATOM 1391 O O . PRO A 1 175 ? 18.035 6.663 12.297 1.00 88.69 175 PRO A O 1
ATOM 1394 N N . HIS A 1 176 ? 17.821 7.743 10.354 1.00 90.94 176 HIS A N 1
ATOM 1395 C CA . HIS A 1 176 ? 16.441 8.170 10.581 1.00 90.94 176 HIS A CA 1
ATOM 1396 C C . HIS A 1 176 ? 15.393 7.150 10.113 1.00 90.94 176 HIS A C 1
ATOM 1398 O O . HIS A 1 176 ? 14.215 7.295 10.443 1.00 90.94 176 HIS A O 1
ATOM 1404 N N . VAL A 1 177 ? 15.808 6.100 9.398 1.00 93.62 177 VAL A N 1
ATOM 1405 C CA . VAL A 1 177 ? 14.916 5.043 8.917 1.00 93.62 177 VAL A CA 1
ATOM 1406 C C . VAL A 1 177 ? 14.842 3.933 9.960 1.00 93.62 177 VAL A C 1
ATOM 1408 O O . VAL A 1 177 ? 15.776 3.157 10.143 1.00 93.62 177 VAL A O 1
ATOM 1411 N N . ARG A 1 178 ? 13.701 3.832 10.640 1.00 94.69 178 ARG A N 1
ATOM 1412 C CA . ARG A 1 178 ? 13.427 2.804 11.649 1.00 94.69 178 ARG A CA 1
ATOM 1413 C C . ARG A 1 178 ? 12.516 1.734 11.061 1.00 94.69 178 ARG A C 1
ATOM 1415 O O . ARG A 1 178 ? 11.370 2.016 10.712 1.00 94.69 178 ARG A O 1
ATOM 1422 N N . TYR A 1 179 ? 13.026 0.509 10.976 1.00 95.62 179 TYR A N 1
ATOM 1423 C CA . TYR A 1 179 ? 12.294 -0.663 10.500 1.00 95.62 179 TYR A CA 1
ATOM 1424 C C . TYR A 1 179 ? 12.629 -1.898 11.345 1.00 95.62 179 TYR A C 1
ATOM 1426 O O . TYR A 1 179 ? 13.744 -2.006 11.851 1.00 95.62 179 TYR A O 1
ATOM 1434 N N . LYS A 1 180 ? 11.681 -2.833 11.506 1.00 96.06 180 LYS A N 1
ATOM 1435 C CA . LYS A 1 180 ? 11.916 -4.107 12.219 1.00 96.06 180 LYS A CA 1
ATOM 1436 C C . LYS A 1 180 ? 12.271 -5.245 11.262 1.00 96.06 180 LYS A C 1
ATOM 1438 O O . LYS A 1 180 ? 13.075 -6.109 11.594 1.00 96.06 180 LYS A O 1
ATOM 1443 N N . SER A 1 181 ? 11.660 -5.276 10.082 1.00 96.94 181 SER A N 1
ATOM 1444 C CA . SER A 1 181 ? 11.881 -6.332 9.096 1.00 96.94 181 SER A CA 1
ATOM 1445 C C . SER A 1 181 ? 11.866 -5.783 7.675 1.00 96.94 181 SER A C 1
ATOM 1447 O O . SER A 1 181 ? 11.106 -4.867 7.374 1.00 96.94 181 SER A O 1
ATOM 1449 N N . LEU A 1 182 ? 12.700 -6.347 6.802 1.00 97.75 182 LEU A N 1
ATOM 1450 C CA . LEU A 1 182 ? 12.847 -5.938 5.408 1.00 97.75 182 LEU A CA 1
ATOM 1451 C C . LEU A 1 182 ? 12.409 -7.076 4.486 1.00 97.75 182 LEU A C 1
ATOM 1453 O O . LEU A 1 182 ? 12.856 -8.211 4.640 1.00 97.75 182 LEU A O 1
ATOM 1457 N N . MET A 1 183 ? 11.590 -6.751 3.490 1.00 97.88 183 MET A N 1
ATOM 1458 C CA . MET A 1 183 ? 11.289 -7.627 2.364 1.00 97.88 183 MET A CA 1
ATOM 1459 C C . MET A 1 183 ? 11.605 -6.915 1.056 1.00 97.88 183 MET A C 1
ATOM 1461 O O . MET A 1 183 ? 11.321 -5.729 0.871 1.00 97.88 183 MET A O 1
ATOM 1465 N N . ARG A 1 184 ? 12.196 -7.664 0.129 1.00 97.38 184 ARG A N 1
ATOM 1466 C CA . ARG A 1 184 ? 12.469 -7.208 -1.230 1.00 97.38 184 ARG A CA 1
ATOM 1467 C C . ARG A 1 184 ? 11.370 -7.716 -2.152 1.00 97.38 184 ARG A C 1
ATOM 1469 O O . ARG A 1 184 ? 11.076 -8.905 -2.127 1.00 97.38 184 ARG A O 1
ATOM 1476 N N . ALA A 1 185 ? 10.881 -6.836 -3.015 1.00 96.44 185 ALA A N 1
ATOM 1477 C CA . ALA A 1 185 ? 10.172 -7.212 -4.233 1.00 96.44 185 ALA A CA 1
ATOM 1478 C C . ALA A 1 185 ? 10.797 -6.503 -5.443 1.00 96.44 185 ALA A C 1
ATOM 1480 O O . ALA A 1 185 ? 11.496 -5.498 -5.308 1.00 96.44 185 ALA A O 1
ATOM 1481 N N . THR A 1 186 ? 10.581 -7.020 -6.639 1.00 95.75 186 THR A N 1
ATOM 1482 C CA . THR A 1 186 ? 11.025 -6.437 -7.904 1.00 95.75 186 THR A CA 1
ATOM 1483 C C . THR A 1 186 ? 9.885 -5.705 -8.596 1.00 95.75 186 THR A C 1
ATOM 1485 O O . THR A 1 186 ? 8.722 -5.795 -8.210 1.00 95.75 186 THR A O 1
ATOM 1488 N N . LYS A 1 187 ? 10.226 -4.963 -9.654 1.00 93.94 187 LYS A N 1
ATOM 1489 C CA . LYS A 1 187 ? 9.215 -4.402 -10.553 1.00 93.94 187 LYS A CA 1
ATOM 1490 C C . LYS A 1 187 ? 8.422 -5.522 -11.243 1.00 93.94 187 LYS A C 1
ATOM 1492 O O . LYS A 1 187 ? 7.211 -5.417 -11.293 1.00 93.94 187 LYS A O 1
ATOM 1497 N N . ALA A 1 188 ? 9.089 -6.576 -11.719 1.00 93.88 188 ALA A N 1
ATOM 1498 C CA . ALA A 1 188 ? 8.427 -7.695 -12.393 1.00 93.88 188 ALA A CA 1
ATOM 1499 C C . ALA A 1 188 ? 7.445 -8.420 -11.461 1.00 93.88 188 ALA A C 1
ATOM 1501 O O . ALA A 1 188 ? 6.288 -8.582 -11.815 1.00 93.88 188 ALA A O 1
ATOM 1502 N N . GLU A 1 189 ? 7.866 -8.743 -10.234 1.00 96.31 189 GLU A N 1
ATOM 1503 C CA . GLU A 1 189 ? 6.995 -9.338 -9.206 1.00 96.31 189 GLU A CA 1
ATOM 1504 C C . GLU A 1 189 ? 5.800 -8.428 -8.884 1.00 96.31 189 GLU A C 1
ATOM 1506 O O . GLU A 1 189 ? 4.675 -8.902 -8.785 1.00 96.31 189 GLU A O 1
ATOM 1511 N N . ARG A 1 190 ? 6.015 -7.108 -8.775 1.00 96.44 190 ARG A N 1
ATOM 1512 C CA . ARG A 1 190 ? 4.923 -6.142 -8.589 1.00 96.44 190 ARG A CA 1
ATOM 1513 C C . ARG A 1 190 ? 3.916 -6.193 -9.740 1.00 96.44 190 ARG A C 1
ATOM 1515 O O . ARG A 1 190 ? 2.724 -6.245 -9.465 1.00 96.44 190 ARG A O 1
ATOM 1522 N N . GLU A 1 191 ? 4.370 -6.122 -10.993 1.00 95.19 191 GLU A N 1
ATOM 1523 C CA . GLU A 1 191 ? 3.449 -6.140 -12.140 1.00 95.19 191 GLU A CA 1
ATOM 1524 C C . GLU A 1 191 ? 2.750 -7.498 -12.276 1.00 95.19 191 GLU A C 1
ATOM 1526 O O . GLU A 1 191 ? 1.559 -7.531 -12.552 1.00 95.19 191 GLU A O 1
ATOM 1531 N N . ALA A 1 192 ? 3.442 -8.610 -12.008 1.00 95.81 192 ALA A N 1
ATOM 1532 C CA . ALA A 1 192 ? 2.840 -9.943 -12.021 1.00 95.81 192 ALA A CA 1
ATOM 1533 C C . ALA A 1 192 ? 1.712 -10.070 -10.987 1.00 95.81 192 ALA A C 1
ATOM 1535 O O . ALA A 1 192 ? 0.648 -10.589 -11.301 1.00 95.81 192 ALA A O 1
ATOM 1536 N N . ILE A 1 193 ? 1.907 -9.525 -9.782 1.00 97.12 193 ILE A N 1
ATOM 1537 C CA . ILE A 1 193 ? 0.869 -9.475 -8.744 1.00 97.12 193 ILE A CA 1
ATOM 1538 C C . ILE A 1 193 ? -0.319 -8.614 -9.182 1.00 97.12 193 ILE A C 1
ATOM 1540 O O . ILE A 1 193 ? -1.465 -9.004 -8.973 1.00 97.12 193 ILE A O 1
ATOM 1544 N N . VAL A 1 194 ? -0.062 -7.445 -9.778 1.00 96.19 194 VAL A N 1
ATOM 1545 C CA . VAL A 1 194 ? -1.135 -6.593 -10.315 1.00 96.19 194 VAL A CA 1
ATOM 1546 C C . VAL A 1 194 ? -1.920 -7.360 -11.373 1.00 96.19 194 VAL A C 1
ATOM 1548 O O . VAL A 1 194 ? -3.136 -7.435 -11.262 1.00 96.19 194 VAL A O 1
ATOM 1551 N N . ASN A 1 195 ? -1.236 -7.998 -12.322 1.00 94.88 195 ASN A N 1
ATOM 1552 C CA . ASN A 1 195 ? -1.871 -8.762 -13.389 1.00 94.88 195 ASN A CA 1
ATOM 1553 C C . ASN A 1 195 ? -2.685 -9.945 -12.857 1.00 94.88 195 ASN A C 1
ATOM 1555 O O . ASN A 1 195 ? -3.819 -10.120 -13.286 1.00 94.88 195 ASN A O 1
ATOM 1559 N N . ALA A 1 196 ? -2.158 -10.711 -11.899 1.00 95.12 196 ALA A N 1
ATOM 1560 C CA . ALA A 1 196 ? -2.881 -11.828 -11.291 1.00 95.12 196 ALA A CA 1
ATOM 1561 C C . ALA A 1 196 ? -4.152 -11.366 -10.563 1.00 95.12 196 ALA A C 1
ATOM 1563 O O . ALA A 1 196 ? -5.186 -12.023 -10.609 1.00 95.12 196 ALA A O 1
ATOM 1564 N N . VAL A 1 197 ? -4.109 -10.197 -9.920 1.00 95.31 197 VAL A N 1
ATOM 1565 C CA . VAL A 1 197 ? -5.260 -9.663 -9.185 1.00 95.31 197 VAL A CA 1
ATOM 1566 C C . VAL A 1 197 ? -6.272 -8.971 -10.092 1.00 95.31 197 VAL A C 1
ATOM 1568 O O . VAL A 1 197 ? -7.473 -9.138 -9.884 1.00 95.31 197 VAL A O 1
ATOM 1571 N N . SER A 1 198 ? -5.822 -8.192 -11.075 1.00 92.62 198 SER A N 1
ATOM 1572 C CA . SER A 1 198 ? -6.698 -7.433 -11.969 1.00 92.62 198 SER A CA 1
ATOM 1573 C C . SER A 1 198 ? -7.095 -8.201 -13.227 1.00 92.62 198 SER A C 1
ATOM 1575 O O . SER A 1 198 ? -7.946 -7.724 -13.963 1.00 92.62 198 SER A O 1
ATOM 1577 N N . GLY A 1 199 ? -6.510 -9.363 -13.517 1.00 91.00 199 GLY A N 1
ATOM 1578 C CA . GLY A 1 199 ? -6.651 -10.021 -14.822 1.00 91.00 199 GLY A CA 1
ATOM 1579 C C . GLY A 1 199 ? -5.906 -9.297 -15.952 1.00 91.00 199 GLY A C 1
ATOM 1580 O O . GLY A 1 199 ? -6.279 -9.432 -17.112 1.00 91.00 199 GLY A O 1
ATOM 1581 N N . GLY A 1 200 ? -4.877 -8.513 -15.615 1.00 88.56 200 GLY A N 1
ATOM 1582 C CA . GLY A 1 200 ? -4.088 -7.720 -16.560 1.00 88.56 200 GLY A CA 1
ATOM 1583 C C . GLY A 1 200 ? -4.597 -6.290 -16.771 1.00 88.56 200 GLY A C 1
ATOM 1584 O O . GLY A 1 200 ? -5.628 -5.883 -16.230 1.00 88.56 200 GLY A O 1
ATOM 1585 N N . LEU A 1 201 ? -3.822 -5.521 -17.535 1.00 87.56 201 LEU A N 1
ATOM 1586 C CA . LEU A 1 201 ? -4.168 -4.195 -18.049 1.00 87.56 201 LEU A CA 1
ATOM 1587 C C . LEU A 1 201 ? -4.241 -4.284 -19.581 1.00 87.56 201 LEU A C 1
ATOM 1589 O O . LEU A 1 201 ? -3.237 -4.668 -20.189 1.00 87.56 201 LEU A O 1
ATOM 1593 N N . PRO A 1 202 ? -5.380 -3.946 -20.206 1.00 87.56 202 PRO A N 1
ATOM 1594 C CA . PRO A 1 202 ? -5.469 -3.834 -21.658 1.00 87.56 202 PRO A CA 1
ATOM 1595 C C . PRO A 1 202 ? -4.470 -2.801 -22.204 1.00 87.56 202 PRO A C 1
ATOM 1597 O O . PRO A 1 202 ? -4.182 -1.800 -21.545 1.00 87.56 202 PRO A O 1
ATOM 1600 N N . SER A 1 203 ? -3.919 -3.041 -23.398 1.00 85.25 203 SER A N 1
ATOM 1601 C CA . SER A 1 203 ? -2.868 -2.193 -23.986 1.00 85.25 203 SER A CA 1
ATOM 1602 C C . SER A 1 203 ? -3.352 -0.806 -24.420 1.00 85.25 203 SER A C 1
ATOM 1604 O O . SER A 1 203 ? -2.535 0.080 -24.641 1.00 85.25 203 SER A O 1
ATOM 1606 N N . ASP A 1 204 ? -4.662 -0.626 -24.558 1.00 86.25 204 ASP A N 1
ATOM 1607 C CA . ASP A 1 204 ? -5.348 0.624 -24.889 1.00 86.25 204 ASP A CA 1
ATOM 1608 C C . ASP A 1 204 ? -5.674 1.487 -23.654 1.00 86.25 204 ASP A C 1
ATOM 1610 O O . ASP A 1 204 ? -6.103 2.633 -23.794 1.00 86.25 204 ASP A O 1
ATOM 1614 N N . ILE A 1 205 ? -5.443 0.979 -22.437 1.00 86.12 205 ILE A N 1
ATOM 1615 C CA . ILE A 1 205 ? -5.710 1.715 -21.197 1.00 86.12 205 ILE A CA 1
ATOM 1616 C C . ILE A 1 205 ? -4.477 2.504 -20.746 1.00 86.12 205 ILE A C 1
ATOM 1618 O O . ILE A 1 205 ? -3.511 1.957 -20.211 1.00 86.12 205 ILE A O 1
ATOM 1622 N N . GLY A 1 206 ? -4.585 3.829 -20.862 1.00 83.62 206 GLY A N 1
ATOM 1623 C CA . GLY A 1 206 ? -3.576 4.780 -20.397 1.00 83.62 206 GLY A CA 1
ATOM 1624 C C . GLY A 1 206 ? -2.279 4.756 -21.210 1.00 83.62 206 GLY A C 1
ATOM 1625 O O . GLY A 1 206 ? -2.107 3.987 -22.147 1.00 83.62 206 GLY A O 1
ATOM 1626 N N . GLU A 1 207 ? -1.347 5.645 -20.871 1.00 83.62 207 GLU A N 1
ATOM 1627 C CA . GLU A 1 207 ? -0.093 5.809 -21.628 1.00 83.62 207 GLU A CA 1
ATOM 1628 C C . GLU A 1 207 ? 1.103 5.091 -20.992 1.00 83.62 207 GLU A C 1
ATOM 1630 O O . GLU A 1 207 ? 2.179 4.987 -21.582 1.00 83.62 207 GLU A O 1
ATOM 1635 N N . VAL A 1 208 ? 0.985 4.703 -19.721 1.00 85.00 208 VAL A N 1
ATOM 1636 C CA . VAL A 1 208 ? 2.126 4.288 -18.901 1.00 85.00 208 VAL A CA 1
ATOM 1637 C C . VAL A 1 208 ? 2.208 2.767 -18.790 1.00 85.00 208 VAL A C 1
ATOM 1639 O O . VAL A 1 208 ? 3.292 2.255 -18.468 1.00 85.00 208 VAL A O 1
ATOM 1642 N N . GLY A 1 209 ? 1.088 2.070 -19.016 1.00 86.00 209 GLY A N 1
ATOM 1643 C CA . GLY A 1 209 ? 0.986 0.607 -19.044 1.00 86.00 209 GLY A CA 1
ATOM 1644 C C . GLY A 1 209 ? 1.214 -0.048 -17.680 1.00 86.00 209 GLY A C 1
ATOM 1645 O O . GLY A 1 209 ? 1.658 -1.189 -17.591 1.00 86.00 209 GLY A O 1
ATOM 1646 N N . LYS A 1 210 ? 1.023 0.704 -16.590 1.00 89.62 210 LYS A N 1
ATOM 1647 C CA . LYS A 1 210 ? 1.145 0.214 -15.208 1.00 89.62 210 LYS A CA 1
ATOM 1648 C C . LYS A 1 210 ? 0.411 1.136 -14.247 1.00 89.62 210 LYS A C 1
ATOM 1650 O O . LYS A 1 210 ? 0.399 2.352 -14.432 1.00 89.62 210 LYS A O 1
ATOM 1655 N N . VAL A 1 211 ? -0.066 0.574 -13.143 1.00 91.88 211 VAL A N 1
ATOM 1656 C CA . VAL A 1 211 ? -0.735 1.324 -12.067 1.00 91.88 211 VAL A CA 1
ATOM 1657 C C . VAL A 1 211 ? 0.242 2.096 -11.174 1.00 91.88 211 VAL A C 1
ATOM 1659 O O . VAL A 1 211 ? 1.465 1.892 -11.215 1.00 91.88 211 VAL A O 1
ATOM 1662 N N . THR A 1 212 ? -0.263 2.971 -10.310 1.00 91.81 212 THR A N 1
ATOM 1663 C CA . THR A 1 212 ? 0.513 3.636 -9.255 1.00 91.81 212 THR A CA 1
ATOM 1664 C C . THR A 1 212 ? 0.881 2.684 -8.117 1.00 91.81 212 THR A C 1
ATOM 1666 O O . THR A 1 212 ? 0.369 1.573 -7.978 1.00 91.81 212 THR A O 1
ATOM 1669 N N . ASN A 1 213 ? 1.813 3.096 -7.252 1.00 93.81 213 ASN A N 1
ATOM 1670 C CA . ASN A 1 213 ? 2.181 2.280 -6.088 1.00 93.81 213 ASN A CA 1
ATOM 1671 C C . ASN A 1 213 ? 1.022 2.084 -5.104 1.00 93.81 213 ASN A C 1
ATOM 1673 O O . ASN A 1 213 ? 1.055 1.103 -4.376 1.00 93.81 213 ASN A O 1
ATOM 1677 N N . GLY A 1 214 ? 0.039 2.990 -5.074 1.00 94.38 214 GLY A N 1
ATOM 1678 C CA . GLY A 1 214 ? -1.130 2.843 -4.211 1.00 94.38 214 GLY A CA 1
ATOM 1679 C C . GLY A 1 214 ? -1.996 1.670 -4.655 1.00 94.38 214 GLY A C 1
ATOM 1680 O O . GLY A 1 214 ? -2.219 0.743 -3.885 1.00 94.38 214 GLY A O 1
ATOM 1681 N N . VAL A 1 215 ? -2.380 1.652 -5.933 1.00 95.38 215 VAL A N 1
ATOM 1682 C CA . VAL A 1 215 ? -3.168 0.553 -6.512 1.00 95.38 215 VAL A CA 1
ATOM 1683 C C . VAL A 1 215 ? -2.380 -0.763 -6.535 1.00 95.38 215 VAL A C 1
ATOM 1685 O O . VAL A 1 215 ? -2.937 -1.825 -6.278 1.00 95.38 215 VAL A O 1
ATOM 1688 N N . ALA A 1 216 ? -1.058 -0.725 -6.729 1.00 97.12 216 ALA A N 1
ATOM 1689 C CA . ALA A 1 216 ? -0.247 -1.935 -6.574 1.00 97.12 216 ALA A CA 1
ATOM 1690 C C . ALA A 1 216 ? -0.144 -2.430 -5.125 1.00 97.12 216 ALA A C 1
ATOM 1692 O O . ALA A 1 216 ? -0.024 -3.633 -4.921 1.00 97.12 216 ALA A O 1
ATOM 1693 N N . ALA A 1 217 ? -0.187 -1.544 -4.125 1.00 97.94 217 ALA A N 1
ATOM 1694 C CA . ALA A 1 217 ? -0.255 -1.958 -2.726 1.00 97.94 217 ALA A CA 1
ATOM 1695 C C . ALA A 1 217 ? -1.608 -2.615 -2.407 1.00 97.94 217 ALA A C 1
ATOM 1697 O O . ALA A 1 217 ? -1.627 -3.613 -1.692 1.00 97.94 217 ALA A O 1
ATOM 1698 N N . LEU A 1 218 ? -2.707 -2.120 -2.993 1.00 97.94 218 LEU A N 1
ATOM 1699 C CA . LEU A 1 218 ? -4.017 -2.781 -2.950 1.00 97.94 218 LEU A CA 1
ATOM 1700 C C . LEU A 1 218 ? -3.952 -4.181 -3.570 1.00 97.94 218 LEU A C 1
ATOM 1702 O O . LEU A 1 218 ? -4.322 -5.154 -2.920 1.00 97.94 218 LEU A O 1
ATOM 1706 N N . CYS A 1 219 ? -3.426 -4.302 -4.793 1.00 98.12 219 CYS A N 1
ATOM 1707 C CA . CYS A 1 219 ? -3.284 -5.604 -5.446 1.00 98.12 219 CYS A CA 1
ATOM 1708 C C . CYS A 1 219 ? -2.402 -6.543 -4.617 1.00 98.12 219 CYS A C 1
ATOM 1710 O O . CYS A 1 219 ? -2.746 -7.700 -4.418 1.00 98.12 219 CYS A O 1
ATOM 1712 N N . TYR A 1 220 ? -1.301 -6.034 -4.062 1.00 98.56 220 TYR A N 1
ATOM 1713 C CA . TYR A 1 220 ? -0.454 -6.797 -3.154 1.00 98.56 220 TYR A CA 1
ATOM 1714 C C . TYR A 1 220 ? -1.225 -7.302 -1.931 1.00 98.56 220 TYR A C 1
ATOM 1716 O O . TYR A 1 220 ? -1.133 -8.482 -1.623 1.00 98.56 220 TYR A O 1
ATOM 1724 N N . ALA A 1 221 ? -2.016 -6.460 -1.265 1.00 98.38 221 ALA A N 1
ATOM 1725 C CA . ALA A 1 221 ? -2.826 -6.861 -0.117 1.00 98.38 221 ALA A CA 1
ATOM 1726 C C . ALA A 1 221 ? -3.808 -7.992 -0.471 1.00 98.38 221 ALA A C 1
ATOM 1728 O O . ALA A 1 221 ? -3.822 -9.035 0.184 1.00 98.38 221 ALA A O 1
ATOM 1729 N N . LEU A 1 222 ? -4.568 -7.823 -1.556 1.00 97.94 222 LEU A N 1
ATOM 1730 C CA . LEU A 1 222 ? -5.538 -8.819 -2.020 1.00 97.94 222 LEU A CA 1
ATOM 1731 C C . LEU A 1 222 ? -4.857 -10.129 -2.430 1.00 97.94 222 LEU A C 1
ATOM 1733 O O . LEU A 1 222 ? -5.310 -11.206 -2.054 1.00 97.94 222 LEU A O 1
ATOM 1737 N N . PHE A 1 223 ? -3.726 -10.049 -3.133 1.00 97.81 223 PHE A N 1
ATOM 1738 C CA . PHE A 1 223 ? -2.929 -11.219 -3.496 1.00 97.81 223 PHE A CA 1
ATOM 1739 C C . PHE A 1 223 ? -2.391 -11.943 -2.258 1.00 97.81 223 PHE A C 1
ATOM 1741 O O . PHE A 1 223 ? -2.399 -13.170 -2.179 1.00 97.81 223 PHE A O 1
ATOM 1748 N N . MET A 1 224 ? -1.987 -11.191 -1.234 1.00 98.06 224 MET A N 1
ATOM 1749 C CA . MET A 1 224 ? -1.600 -11.752 0.054 1.00 98.06 224 MET A CA 1
ATOM 1750 C C . MET A 1 224 ? -2.776 -12.342 0.826 1.00 98.06 224 MET A C 1
ATOM 1752 O O . MET A 1 224 ? -2.506 -12.964 1.840 1.00 98.06 224 MET A O 1
ATOM 1756 N N . GLY A 1 225 ? -4.027 -12.221 0.373 1.00 96.38 225 GLY A N 1
ATOM 1757 C CA . GLY A 1 225 ? -5.195 -12.837 1.005 1.00 96.38 225 GLY A CA 1
ATOM 1758 C C . GLY A 1 225 ? -5.6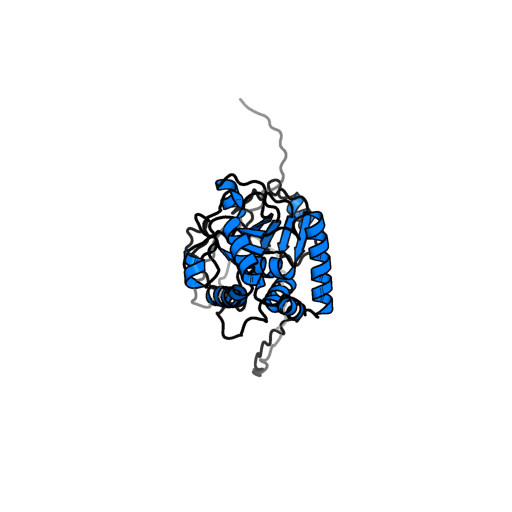06 -12.175 2.317 1.00 96.38 225 GLY A C 1
ATOM 1759 O O . GLY A 1 225 ? -6.022 -12.880 3.232 1.00 96.38 225 GLY A O 1
ATOM 1760 N N . VAL A 1 226 ? -5.436 -10.854 2.435 1.00 96.94 226 VAL A N 1
ATOM 1761 C CA . VAL A 1 226 ? -5.924 -10.113 3.609 1.00 96.94 226 VAL A CA 1
ATOM 1762 C C . VAL A 1 226 ? -7.461 -10.052 3.595 1.00 96.94 226 VAL A C 1
ATOM 1764 O O . VAL A 1 226 ? -8.036 -10.031 2.504 1.00 96.94 226 VAL A O 1
ATOM 1767 N N . PRO A 1 227 ? -8.142 -9.989 4.757 1.00 95.38 227 PRO A N 1
ATOM 1768 C CA . PRO A 1 227 ? -9.606 -10.043 4.817 1.00 95.38 227 PRO A CA 1
ATOM 1769 C C . PRO A 1 227 ? -10.296 -8.925 4.025 1.00 95.38 227 PRO A C 1
ATOM 1771 O O . PRO A 1 227 ? -11.196 -9.183 3.229 1.00 95.38 227 PRO A O 1
ATOM 1774 N N . SER A 1 228 ? -9.844 -7.686 4.216 1.00 96.69 228 SER A N 1
ATOM 1775 C CA . SER A 1 228 ? -10.363 -6.509 3.523 1.00 96.69 228 SER A CA 1
ATOM 1776 C C . SER A 1 228 ? -9.328 -5.396 3.446 1.00 96.69 228 SER A C 1
ATOM 1778 O O . SER A 1 228 ? -8.323 -5.401 4.167 1.00 96.69 228 SER A O 1
ATOM 1780 N N . VAL A 1 229 ? -9.564 -4.443 2.545 1.00 97.81 229 VAL A N 1
ATOM 1781 C CA . VAL A 1 229 ? -8.671 -3.312 2.303 1.00 97.81 229 VAL A CA 1
ATOM 1782 C C . VAL A 1 229 ? -9.462 -2.014 2.236 1.00 97.81 229 VAL A C 1
ATOM 1784 O O . VAL A 1 229 ? -10.352 -1.876 1.408 1.00 97.81 229 VAL A O 1
ATOM 1787 N N . THR A 1 230 ? -9.072 -1.033 3.040 1.00 97.31 230 THR A N 1
ATOM 1788 C CA . THR A 1 230 ? -9.593 0.334 2.998 1.00 97.31 230 THR A CA 1
ATOM 1789 C C . THR A 1 230 ? -8.534 1.275 2.437 1.00 97.31 230 THR A C 1
ATOM 1791 O O . THR A 1 230 ? -7.406 1.318 2.931 1.00 97.31 230 THR A O 1
ATOM 1794 N N . LEU A 1 231 ? -8.893 2.055 1.419 1.00 96.56 231 LEU A N 1
ATOM 1795 C CA . LEU A 1 231 ? -8.046 3.089 0.826 1.00 96.56 231 LEU A CA 1
ATOM 1796 C C . LEU A 1 231 ? -8.328 4.456 1.460 1.00 96.56 231 LEU A C 1
ATOM 1798 O O . LEU A 1 231 ? -9.453 4.949 1.370 1.00 96.56 231 LEU A O 1
ATOM 1802 N N . ALA A 1 232 ? -7.290 5.082 2.017 1.00 94.75 232 ALA A N 1
ATOM 1803 C CA . ALA A 1 232 ? -7.325 6.437 2.574 1.00 94.75 232 ALA A CA 1
ATOM 1804 C C . ALA A 1 232 ? -6.215 7.301 1.964 1.00 94.75 232 ALA A C 1
ATOM 1806 O O . ALA A 1 232 ? -5.109 6.819 1.708 1.00 94.75 232 ALA A O 1
ATOM 1807 N N . GLY A 1 233 ? -6.470 8.584 1.714 1.00 90.38 233 GLY A N 1
ATOM 1808 C CA . GLY A 1 233 ? -5.499 9.458 1.051 1.00 90.38 233 GLY A CA 1
ATOM 1809 C C . GLY A 1 233 ? -5.255 9.087 -0.413 1.00 90.38 233 GLY A C 1
ATOM 1810 O O . GLY A 1 233 ? -4.124 9.183 -0.904 1.00 90.38 233 GLY A O 1
ATOM 1811 N N . PHE A 1 234 ? -6.301 8.644 -1.110 1.00 87.19 234 PHE A N 1
ATOM 1812 C CA . PHE A 1 234 ? -6.301 8.374 -2.545 1.00 87.19 234 PHE A CA 1
ATOM 1813 C C . PHE A 1 234 ? -7.197 9.388 -3.251 1.00 87.19 234 PHE A C 1
ATOM 1815 O O . PHE A 1 234 ? -8.303 9.665 -2.817 1.00 87.19 234 PHE A O 1
ATOM 1822 N N . SER A 1 235 ? -6.729 9.918 -4.374 1.00 76.81 235 SER A N 1
ATOM 1823 C CA . SER A 1 235 ? -7.555 10.721 -5.273 1.00 76.81 235 SER A CA 1
ATOM 1824 C C . SER A 1 235 ? -7.160 10.409 -6.711 1.00 76.81 235 SER A C 1
ATOM 1826 O O . SER A 1 235 ? -5.981 10.155 -6.988 1.00 76.81 235 SER A O 1
ATOM 1828 N N . VAL A 1 236 ? -8.151 10.364 -7.598 1.00 70.94 236 VAL A N 1
ATOM 1829 C CA . VAL A 1 236 ? -7.990 10.160 -9.050 1.00 70.94 236 VAL A CA 1
ATOM 1830 C C . VAL A 1 236 ? -8.168 11.459 -9.840 1.00 70.94 236 VAL A C 1
ATOM 1832 O O . VAL A 1 236 ? -7.755 11.535 -10.990 1.00 70.94 236 VAL A O 1
ATOM 1835 N N . THR A 1 237 ? -8.701 12.489 -9.193 1.00 64.06 237 THR A N 1
ATOM 1836 C CA . THR A 1 237 ? -9.054 13.809 -9.737 1.00 64.06 237 THR A CA 1
ATOM 1837 C C . THR A 1 237 ? -8.068 14.895 -9.304 1.00 64.06 237 THR A C 1
ATOM 1839 O O . THR A 1 237 ? -7.744 15.793 -10.080 1.00 64.06 237 THR A O 1
ATOM 1842 N N . LYS A 1 238 ? -7.541 14.820 -8.072 1.00 57.72 238 LYS A N 1
ATOM 1843 C CA . LYS A 1 238 ? -6.600 15.811 -7.546 1.00 57.72 238 LYS A CA 1
ATOM 1844 C C . LYS A 1 238 ? -5.234 15.627 -8.194 1.00 57.72 238 LYS A C 1
ATOM 1846 O O . LYS A 1 238 ? -4.566 14.597 -8.060 1.00 57.72 238 LYS A O 1
ATOM 1851 N N . MET A 1 239 ? -4.817 16.675 -8.891 1.00 50.06 239 MET A N 1
ATOM 1852 C CA . MET A 1 239 ? -3.493 16.802 -9.481 1.00 50.06 239 MET A CA 1
ATOM 1853 C C . MET A 1 239 ? -2.463 17.014 -8.362 1.00 50.06 239 MET A C 1
ATOM 1855 O O . MET A 1 239 ? -2.541 17.988 -7.623 1.00 50.06 239 MET A O 1
ATOM 1859 N N . GLY A 1 240 ? -1.489 16.107 -8.243 1.00 47.09 240 GLY A N 1
ATOM 1860 C CA . GLY A 1 240 ? -0.356 16.237 -7.318 1.00 47.09 240 GLY A CA 1
ATOM 1861 C C . GLY A 1 240 ? -0.370 15.292 -6.108 1.00 47.09 240 GLY A C 1
ATOM 1862 O O . GLY A 1 240 ? -1.388 14.739 -5.699 1.00 47.09 240 GLY A O 1
ATOM 1863 N N . H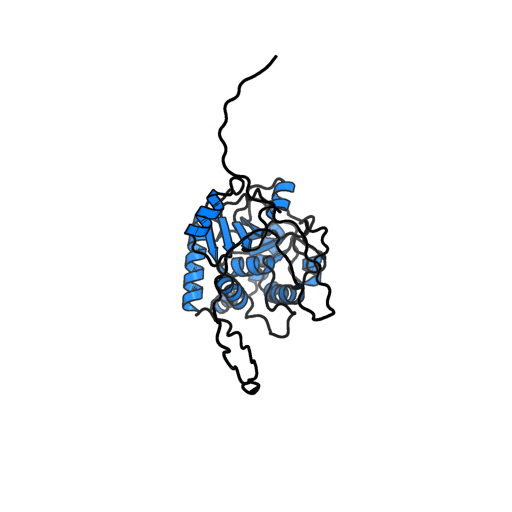IS A 1 241 ? 0.819 15.063 -5.546 1.00 51.50 241 HIS A N 1
ATOM 1864 C CA . HIS A 1 241 ? 0.987 14.446 -4.228 1.00 51.50 241 HIS A CA 1
ATOM 1865 C C . HIS A 1 241 ? 0.855 15.544 -3.158 1.00 51.50 241 HIS A C 1
ATOM 1867 O O . HIS A 1 241 ? 1.264 16.670 -3.419 1.00 51.50 241 HIS A O 1
ATOM 1873 N N . SER A 1 242 ? 0.412 15.217 -1.939 1.00 45.59 242 SER A N 1
ATOM 1874 C CA . SER A 1 242 ? 0.281 16.107 -0.762 1.00 45.59 242 SER A CA 1
ATOM 1875 C C . SER A 1 242 ? 1.547 16.875 -0.350 1.00 45.59 242 SER A C 1
ATOM 1877 O O . SER A 1 242 ? 1.544 17.571 0.660 1.00 45.59 242 SER A O 1
ATOM 1879 N N . TYR A 1 243 ? 2.646 16.702 -1.086 1.00 45.81 243 TYR A N 1
ATOM 1880 C CA . TYR A 1 243 ? 3.973 17.236 -0.805 1.00 45.81 243 TYR A CA 1
ATOM 1881 C C . TYR A 1 243 ? 4.684 17.833 -2.022 1.00 45.81 243 TYR A C 1
ATOM 1883 O O . TYR A 1 243 ? 5.829 18.250 -1.876 1.00 45.81 243 TYR A O 1
ATOM 1891 N N . ASP A 1 244 ? 4.064 17.842 -3.205 1.00 47.19 244 ASP A N 1
ATOM 1892 C CA . ASP A 1 244 ? 4.676 18.398 -4.415 1.00 47.19 244 ASP A CA 1
ATOM 1893 C C . ASP A 1 244 ? 3.923 19.683 -4.812 1.00 47.19 244 ASP A C 1
ATOM 1895 O O . ASP A 1 244 ? 2.969 19.628 -5.583 1.00 47.19 244 ASP A O 1
ATOM 1899 N N . ASP A 1 245 ? 4.446 20.850 -4.410 1.00 44.34 245 ASP A N 1
ATOM 1900 C CA . ASP A 1 245 ? 4.143 22.169 -5.018 1.00 44.34 245 ASP A CA 1
ATOM 1901 C C . ASP A 1 245 ? 4.567 22.240 -6.505 1.00 44.34 245 ASP A C 1
ATOM 1903 O O . ASP A 1 245 ? 4.488 23.271 -7.166 1.00 44.34 245 ASP A O 1
ATOM 1907 N N . LYS A 1 246 ? 5.067 21.128 -7.058 1.00 44.69 246 LYS A N 1
ATOM 1908 C CA . LYS A 1 246 ? 5.635 21.010 -8.405 1.00 44.69 246 LYS A CA 1
ATOM 1909 C C . LYS A 1 246 ? 4.624 20.602 -9.476 1.00 44.69 246 LYS A C 1
ATOM 1911 O O . LYS A 1 246 ? 5.050 20.285 -10.584 1.00 44.69 246 LYS A O 1
ATOM 1916 N N . GLY A 1 247 ? 3.327 20.546 -9.158 1.00 45.31 247 GLY A N 1
ATOM 1917 C CA . GLY A 1 247 ? 2.255 20.382 -10.151 1.00 45.31 247 GLY A CA 1
ATOM 1918 C C . GLY A 1 247 ? 2.421 19.177 -11.086 1.00 45.31 247 GLY A C 1
ATOM 1919 O O . GLY A 1 247 ? 1.991 19.216 -12.237 1.00 45.31 247 GLY A O 1
ATOM 1920 N N . ARG A 1 248 ? 3.102 18.109 -10.641 1.00 52.94 248 ARG A N 1
ATOM 1921 C CA . ARG A 1 248 ? 3.381 16.958 -11.505 1.00 52.94 248 ARG A CA 1
ATOM 1922 C C . ARG A 1 248 ? 2.072 16.268 -11.865 1.00 52.94 248 ARG A C 1
ATOM 1924 O O . ARG A 1 248 ? 1.430 15.663 -11.008 1.00 52.94 248 ARG A O 1
ATOM 1931 N N . ILE A 1 249 ? 1.736 16.329 -13.149 1.00 57.94 249 ILE A N 1
ATOM 1932 C CA . ILE A 1 249 ? 0.575 15.666 -13.739 1.00 57.94 249 ILE A CA 1
ATOM 1933 C C . ILE A 1 249 ? 0.633 14.172 -13.413 1.00 57.94 249 ILE A C 1
ATOM 1935 O O . ILE A 1 249 ? 1.631 13.489 -13.681 1.00 57.94 249 ILE A O 1
ATOM 1939 N N . ARG A 1 250 ? -0.442 13.650 -12.817 1.00 67.75 250 ARG A N 1
ATOM 1940 C CA . ARG A 1 250 ? -0.569 12.220 -12.547 1.00 67.75 250 ARG A CA 1
ATOM 1941 C C . ARG A 1 250 ? -0.903 11.509 -13.856 1.00 67.75 250 ARG A C 1
ATOM 1943 O O . ARG A 1 250 ? -2.033 11.531 -14.311 1.00 67.75 250 ARG A O 1
ATOM 1950 N N . ARG A 1 251 ? 0.093 10.851 -14.449 1.00 76.56 251 ARG A N 1
ATOM 1951 C CA . ARG A 1 251 ? -0.029 10.189 -15.764 1.00 76.56 251 ARG A CA 1
ATOM 1952 C C . ARG A 1 251 ? -0.751 8.837 -15.760 1.00 76.56 251 ARG A C 1
ATOM 1954 O O . ARG A 1 251 ? -0.956 8.278 -16.820 1.00 76.56 251 ARG A O 1
ATOM 1961 N N . GLN A 1 252 ? -1.058 8.290 -14.584 1.00 84.38 252 GLN A N 1
ATOM 1962 C CA . GLN A 1 252 ? -1.521 6.902 -14.414 1.00 84.38 252 GLN A CA 1
ATOM 1963 C C . GLN A 1 252 ? -3.004 6.818 -13.998 1.00 84.38 252 GLN A C 1
ATOM 1965 O O . GLN A 1 252 ? -3.406 5.867 -13.331 1.00 84.38 252 GLN A O 1
ATOM 1970 N N . ILE A 1 253 ? -3.790 7.871 -14.262 1.00 86.50 253 ILE A N 1
ATOM 1971 C CA . ILE A 1 253 ? -5.188 7.965 -13.803 1.00 86.50 253 ILE A CA 1
ATOM 1972 C C . ILE A 1 253 ? -6.047 6.895 -14.482 1.00 86.50 253 ILE A C 1
ATOM 1974 O O . ILE A 1 253 ? -6.835 6.242 -13.802 1.00 86.50 253 ILE A O 1
ATOM 1978 N N . ALA A 1 254 ? -5.870 6.685 -15.789 1.00 87.94 254 ALA A N 1
ATOM 1979 C CA . ALA A 1 254 ? -6.633 5.700 -16.551 1.00 87.94 254 ALA A CA 1
ATOM 1980 C C . ALA A 1 254 ? -6.371 4.268 -16.052 1.00 87.94 254 ALA A C 1
ATOM 1982 O O . ALA A 1 254 ? -7.316 3.538 -15.760 1.00 87.94 254 ALA A O 1
ATOM 1983 N N . GLU A 1 255 ? -5.101 3.897 -15.862 1.00 92.38 255 GLU A N 1
ATOM 1984 C CA . GLU A 1 255 ? -4.703 2.575 -15.370 1.00 92.38 255 GLU A CA 1
ATOM 1985 C C . GLU A 1 255 ? -5.199 2.322 -13.941 1.00 92.38 255 GLU A C 1
ATOM 1987 O O . GLU A 1 255 ? -5.720 1.246 -13.644 1.00 92.38 255 GLU A O 1
ATOM 1992 N N . ASP A 1 256 ? -5.063 3.312 -13.050 1.00 92.81 256 ASP A N 1
ATOM 1993 C CA . ASP A 1 256 ? -5.573 3.215 -11.679 1.00 92.81 256 ASP A CA 1
ATOM 1994 C C . ASP A 1 256 ? -7.101 3.063 -11.668 1.00 92.81 256 ASP A C 1
ATOM 1996 O O . ASP A 1 256 ? -7.624 2.207 -10.959 1.00 92.81 256 ASP A O 1
ATOM 2000 N N . THR A 1 257 ? -7.811 3.864 -12.468 1.00 91.88 257 THR A N 1
ATOM 2001 C CA . THR A 1 257 ? -9.280 3.843 -12.560 1.00 91.88 257 THR A CA 1
ATOM 2002 C C . THR A 1 257 ? -9.781 2.493 -13.051 1.00 91.88 257 THR A C 1
ATOM 2004 O O . THR A 1 257 ? -10.700 1.933 -12.457 1.00 91.88 257 THR A O 1
ATOM 2007 N N . PHE A 1 258 ? -9.157 1.942 -14.094 1.00 93.12 258 PHE A N 1
ATOM 2008 C CA . PHE A 1 258 ? -9.513 0.632 -14.630 1.00 93.12 258 PHE A CA 1
ATOM 2009 C C . PHE A 1 258 ? -9.400 -0.464 -13.566 1.00 93.12 258 PHE A C 1
ATOM 2011 O O . PHE A 1 258 ? -10.354 -1.206 -13.330 1.00 93.12 258 PHE A O 1
ATOM 2018 N N . VAL A 1 259 ? -8.254 -0.542 -12.880 1.00 94.31 259 VAL A N 1
ATOM 2019 C CA . VAL A 1 259 ? -8.036 -1.579 -11.864 1.00 94.31 259 VAL A CA 1
ATOM 2020 C C . VAL A 1 259 ? -8.961 -1.381 -10.669 1.00 94.31 259 VAL A C 1
ATOM 2022 O O . VAL A 1 259 ? -9.538 -2.351 -10.192 1.00 94.31 259 VAL A O 1
ATOM 2025 N N . LEU A 1 260 ? -9.146 -0.149 -10.191 1.00 94.69 260 LEU A N 1
ATOM 2026 C CA . LEU A 1 260 ? -10.014 0.103 -9.042 1.00 94.69 260 LEU A CA 1
ATOM 2027 C C . LEU A 1 260 ? -11.486 -0.216 -9.340 1.00 94.69 260 LEU A C 1
ATOM 2029 O O . LEU A 1 260 ? -12.127 -0.839 -8.501 1.00 94.69 260 LEU A O 1
ATOM 2033 N N . ARG A 1 261 ? -11.993 0.123 -10.534 1.00 93.31 261 ARG A N 1
ATOM 2034 C CA . ARG A 1 261 ? -13.349 -0.262 -10.970 1.00 93.31 261 ARG A CA 1
ATOM 2035 C C . ARG A 1 261 ? -13.508 -1.770 -11.063 1.00 93.31 261 ARG A C 1
ATOM 2037 O O . ARG A 1 261 ? -14.508 -2.318 -10.645 1.00 93.31 261 ARG A O 1
ATOM 2044 N N . ARG A 1 262 ? -12.500 -2.481 -11.561 1.00 92.44 262 ARG A N 1
ATOM 2045 C CA . ARG A 1 262 ? -12.564 -3.946 -11.621 1.00 92.44 262 ARG A CA 1
ATOM 2046 C C . ARG A 1 262 ? -12.556 -4.603 -10.239 1.00 92.44 262 ARG A C 1
ATOM 2048 O O . ARG A 1 262 ? -13.024 -5.727 -10.084 1.00 92.44 262 ARG A O 1
ATOM 2055 N N . LEU A 1 263 ? -11.983 -3.929 -9.246 1.00 93.06 263 LEU A N 1
ATOM 2056 C CA . LEU A 1 263 ? -11.899 -4.422 -7.876 1.00 93.06 263 LEU A CA 1
ATOM 2057 C C . LEU A 1 263 ? -13.054 -3.939 -6.983 1.00 93.06 263 LEU A C 1
ATOM 2059 O O . LEU A 1 263 ? -13.135 -4.425 -5.855 1.00 93.06 263 LEU A O 1
ATOM 2063 N N . SER A 1 264 ? -13.941 -3.047 -7.449 1.00 90.75 264 SER A N 1
ATOM 2064 C CA . SER A 1 264 ? -15.075 -2.552 -6.648 1.00 90.75 264 SER A CA 1
ATOM 2065 C C . SER A 1 264 ? -16.048 -3.659 -6.273 1.00 90.75 264 SER A C 1
ATOM 2067 O O . SER A 1 264 ? -16.526 -3.710 -5.143 1.00 90.75 264 SER A O 1
ATOM 2069 N N . ASP A 1 265 ? -16.256 -4.607 -7.183 1.00 86.31 265 ASP A N 1
ATOM 2070 C CA . ASP A 1 265 ? -17.288 -5.636 -7.037 1.00 86.31 265 ASP A CA 1
ATOM 2071 C C . ASP A 1 265 ? -16.833 -6.816 -6.164 1.00 86.31 265 ASP A C 1
ATOM 2073 O O . ASP A 1 265 ? -17.579 -7.767 -5.942 1.00 86.31 265 ASP A O 1
ATOM 2077 N N . ARG A 1 266 ? -15.603 -6.777 -5.633 1.00 87.81 266 ARG A N 1
ATOM 2078 C CA . ARG A 1 266 ? -15.067 -7.852 -4.783 1.00 87.81 266 ARG A CA 1
ATOM 2079 C C . ARG A 1 266 ? -15.696 -7.918 -3.392 1.00 87.81 266 ARG A C 1
ATOM 2081 O O . ARG A 1 266 ? -15.508 -8.914 -2.702 1.00 87.81 266 ARG A O 1
ATOM 2088 N N . GLY A 1 267 ? -16.385 -6.863 -2.955 1.00 89.62 267 GLY A N 1
ATOM 2089 C CA . GLY A 1 267 ? -17.056 -6.809 -1.649 1.00 89.62 267 GLY A CA 1
ATOM 2090 C C . GLY A 1 267 ? -16.126 -6.662 -0.436 1.00 89.62 267 GLY A C 1
ATOM 2091 O O . GLY A 1 267 ? -16.602 -6.613 0.694 1.00 89.62 267 GLY A O 1
ATOM 2092 N N . ASN A 1 268 ? -14.808 -6.570 -0.641 1.00 94.38 268 ASN A N 1
ATOM 2093 C CA . ASN A 1 268 ? -13.822 -6.420 0.433 1.00 94.38 268 ASN A CA 1
ATOM 2094 C C . ASN A 1 268 ? -12.805 -5.287 0.197 1.00 94.38 268 ASN A C 1
ATOM 2096 O O . ASN A 1 268 ? -11.749 -5.253 0.836 1.00 94.38 268 ASN A O 1
ATOM 2100 N N . VAL A 1 269 ? -13.118 -4.363 -0.715 1.00 96.62 269 VAL A N 1
ATOM 2101 C CA . VAL A 1 269 ? -12.327 -3.160 -0.996 1.00 96.62 269 VAL A CA 1
ATOM 2102 C C . VAL A 1 269 ? -13.188 -1.935 -0.717 1.00 96.62 269 VAL A C 1
ATOM 2104 O O . VAL A 1 269 ? -14.277 -1.811 -1.262 1.00 96.62 269 VAL A O 1
ATOM 2107 N N . PHE A 1 270 ? -12.685 -1.029 0.114 1.00 96.25 270 PHE A N 1
ATOM 2108 C CA . PHE A 1 270 ? -13.408 0.126 0.640 1.00 96.25 270 PHE A CA 1
ATOM 2109 C C . PHE A 1 270 ? -12.599 1.405 0.462 1.00 96.25 270 PHE A C 1
ATOM 2111 O O . PHE A 1 270 ? -11.385 1.373 0.232 1.00 96.25 270 PHE A O 1
ATOM 2118 N N . THR A 1 271 ? -13.246 2.553 0.638 1.00 96.00 271 THR A N 1
ATOM 2119 C CA . THR A 1 271 ? -12.542 3.830 0.741 1.00 96.00 271 THR A CA 1
ATOM 2120 C C . THR A 1 271 ? -13.153 4.745 1.788 1.00 96.00 271 THR A C 1
ATOM 2122 O O . THR A 1 271 ? -14.358 4.739 2.017 1.00 96.00 271 THR A O 1
ATOM 2125 N N . THR A 1 272 ? -12.303 5.552 2.414 1.00 95.31 272 THR A N 1
ATOM 2126 C CA . THR A 1 272 ? -12.709 6.664 3.282 1.00 95.31 272 THR A CA 1
ATOM 2127 C C . THR A 1 272 ? -12.757 7.995 2.528 1.00 95.31 272 THR A C 1
ATOM 2129 O O . THR A 1 272 ? -13.018 9.034 3.124 1.00 95.31 272 THR A O 1
ATOM 2132 N N . GLU A 1 273 ? -12.494 7.992 1.219 1.00 93.12 273 GLU A N 1
ATOM 2133 C CA . GLU A 1 273 ? -12.471 9.189 0.381 1.00 93.12 273 GLU A CA 1
ATOM 2134 C C . GLU A 1 273 ? -13.756 9.251 -0.451 1.00 93.12 273 GLU A C 1
ATOM 2136 O O . GLU A 1 273 ? -13.934 8.474 -1.391 1.00 93.12 273 GLU A O 1
ATOM 2141 N N . LEU A 1 274 ? -14.654 10.184 -0.113 1.00 91.12 274 LEU A N 1
ATOM 2142 C CA . LEU A 1 274 ? -15.966 10.319 -0.764 1.00 91.12 274 LEU A CA 1
ATOM 2143 C C . LEU A 1 274 ? -15.836 10.504 -2.282 1.00 91.12 274 LEU A C 1
ATOM 2145 O O . LEU A 1 274 ? -16.471 9.799 -3.054 1.00 91.12 274 LEU A O 1
ATOM 2149 N N . GLU A 1 275 ? -14.924 11.375 -2.707 1.00 88.50 275 GLU A N 1
ATOM 2150 C CA . GLU A 1 275 ? -14.664 11.651 -4.123 1.00 88.50 275 GLU A CA 1
ATOM 2151 C C . GLU A 1 275 ? -14.213 10.396 -4.889 1.00 88.50 275 GLU A C 1
ATOM 2153 O O . GLU A 1 275 ? -14.596 10.183 -6.040 1.00 88.50 275 GLU A O 1
ATOM 2158 N N . LEU A 1 276 ? -13.407 9.537 -4.249 1.00 90.06 276 LEU A N 1
ATOM 2159 C CA . LEU A 1 276 ? -12.993 8.270 -4.848 1.00 90.06 276 LEU A CA 1
ATOM 2160 C C . LEU A 1 276 ? -14.171 7.296 -4.944 1.00 90.06 276 LEU A C 1
ATOM 2162 O O . LEU A 1 276 ? -14.303 6.616 -5.962 1.00 90.06 276 LEU A O 1
ATOM 2166 N N . SER A 1 277 ? -15.016 7.237 -3.910 1.00 92.69 277 SER A N 1
ATOM 2167 C CA . SER A 1 277 ? -16.240 6.432 -3.915 1.00 92.69 277 SER A CA 1
ATOM 2168 C C . SER A 1 277 ? -17.151 6.835 -5.075 1.00 92.69 277 SER A C 1
ATOM 2170 O O . SER A 1 277 ? -17.519 5.982 -5.876 1.00 92.69 277 SER A O 1
ATOM 2172 N N . GLU A 1 278 ? -17.412 8.131 -5.245 1.00 90.94 278 GLU A N 1
ATOM 2173 C CA . GLU A 1 278 ? -18.302 8.656 -6.287 1.00 90.94 278 GLU A CA 1
ATOM 2174 C C . GLU A 1 278 ? -17.773 8.407 -7.711 1.00 90.94 278 GLU A C 1
ATOM 2176 O O . GLU A 1 278 ? -18.540 8.062 -8.607 1.00 90.94 278 GLU A O 1
ATOM 2181 N N . HIS A 1 279 ? -16.461 8.542 -7.938 1.00 88.56 279 HIS A N 1
ATOM 2182 C CA . HIS A 1 279 ? -15.863 8.367 -9.271 1.00 88.56 279 HIS A CA 1
ATOM 2183 C C . HIS A 1 279 ? -15.662 6.906 -9.696 1.00 88.56 279 HIS A C 1
ATOM 2185 O O . HIS A 1 279 ? -15.685 6.582 -10.893 1.00 88.56 279 HIS A O 1
ATOM 2191 N N . ILE A 1 280 ? -15.355 6.037 -8.732 1.00 91.19 280 ILE A N 1
ATOM 2192 C CA . ILE A 1 280 ? -14.955 4.649 -8.990 1.00 91.19 280 ILE A CA 1
ATOM 2193 C C . ILE A 1 280 ? -16.082 3.665 -8.676 1.00 91.19 280 ILE A C 1
ATOM 2195 O O . ILE A 1 280 ? -16.146 2.623 -9.319 1.00 91.19 280 ILE A O 1
ATOM 2199 N N . GLY A 1 281 ? -16.952 3.982 -7.717 1.00 90.69 281 GLY A N 1
ATOM 2200 C CA . GLY A 1 281 ? -17.962 3.066 -7.186 1.00 90.69 281 GLY A CA 1
ATOM 2201 C C . GLY A 1 281 ? -17.462 2.198 -6.027 1.00 90.69 281 GLY A C 1
ATOM 2202 O O . GLY A 1 281 ? -18.102 1.208 -5.691 1.00 90.69 281 GLY A O 1
ATOM 2203 N N . LEU A 1 282 ? -16.323 2.530 -5.403 1.00 93.31 282 LEU A N 1
ATOM 2204 C CA . LEU A 1 282 ? -15.904 1.839 -4.176 1.00 93.31 282 LEU A CA 1
ATOM 2205 C C . LEU A 1 282 ? -16.875 2.176 -3.034 1.00 93.31 282 LEU A C 1
ATOM 2207 O O . LEU A 1 282 ? -17.192 3.355 -2.874 1.00 93.31 282 LEU A O 1
ATOM 2211 N N . PRO A 1 283 ? -17.294 1.219 -2.189 1.00 94.75 283 PRO A N 1
ATOM 2212 C CA . PRO A 1 283 ? -18.128 1.530 -1.036 1.00 94.75 283 PRO A CA 1
ATOM 2213 C C . PRO A 1 283 ? -17.410 2.489 -0.079 1.00 94.75 283 PRO A C 1
ATOM 2215 O O . PRO A 1 283 ? -16.274 2.248 0.354 1.00 94.75 283 PRO A O 1
ATOM 2218 N N . PHE A 1 284 ? -18.086 3.596 0.221 1.00 94.81 284 PHE A N 1
ATOM 2219 C CA . PHE A 1 284 ? -17.635 4.585 1.187 1.00 94.81 284 PHE A CA 1
ATOM 2220 C C . PHE A 1 284 ? -17.887 4.084 2.608 1.00 94.81 284 PHE A C 1
ATOM 2222 O O . PHE A 1 284 ? -18.986 3.621 2.916 1.00 94.81 284 PHE A O 1
ATOM 2229 N N . ILE A 1 285 ? -16.881 4.207 3.470 1.00 94.31 285 ILE A N 1
ATOM 2230 C CA . ILE A 1 285 ? -16.984 3.839 4.882 1.00 94.31 285 ILE A CA 1
ATOM 2231 C C . ILE A 1 285 ? -16.639 5.031 5.773 1.00 94.31 285 ILE A C 1
ATOM 2233 O O . ILE A 1 285 ? -15.708 5.790 5.488 1.00 94.31 285 ILE A O 1
ATOM 2237 N N . ARG A 1 286 ? -17.382 5.184 6.870 1.00 92.31 286 ARG A N 1
ATOM 2238 C CA . ARG A 1 286 ? -17.126 6.208 7.895 1.00 92.31 286 ARG A CA 1
ATOM 2239 C C . ARG A 1 286 ? -16.444 5.643 9.125 1.00 92.31 286 ARG A C 1
ATOM 2241 O O . ARG A 1 286 ? -15.733 6.373 9.804 1.00 92.31 286 ARG A O 1
ATOM 2248 N N . ASP A 1 287 ? -16.667 4.365 9.381 1.00 91.50 287 ASP A N 1
ATOM 2249 C CA . ASP A 1 287 ? -16.226 3.656 10.568 1.00 91.50 287 ASP A CA 1
ATOM 2250 C C . ASP A 1 287 ? -16.081 2.154 10.263 1.00 91.50 287 ASP A C 1
ATOM 2252 O O . ASP A 1 287 ? -16.252 1.675 9.134 1.00 91.50 287 ASP A O 1
ATOM 2256 N N . ARG A 1 288 ? -15.712 1.397 11.287 1.00 89.44 288 ARG A N 1
ATOM 2257 C CA . ARG A 1 288 ? -15.572 -0.053 11.261 1.00 89.44 288 ARG A CA 1
ATOM 2258 C C . ARG A 1 288 ? -16.901 -0.773 11.042 1.00 89.44 288 ARG A C 1
ATOM 2260 O O . ARG A 1 288 ? -16.904 -1.825 10.402 1.00 89.44 288 ARG A O 1
ATOM 2267 N N . GLU A 1 289 ? -18.003 -0.258 11.572 1.00 89.62 289 GLU A N 1
ATOM 2268 C CA . GLU A 1 289 ? -19.312 -0.905 11.452 1.00 89.62 289 GLU A CA 1
ATOM 2269 C C . GLU A 1 289 ? -19.786 -0.910 10.000 1.00 89.62 289 GLU A C 1
ATOM 2271 O O . GLU A 1 289 ? -20.358 -1.897 9.539 1.00 89.62 289 GLU A O 1
ATOM 2276 N N . ASP A 1 290 ? -19.456 0.130 9.234 1.00 90.81 290 ASP A N 1
ATOM 2277 C CA . ASP A 1 290 ? -19.682 0.140 7.792 1.00 90.81 290 ASP A CA 1
ATOM 2278 C C . ASP A 1 290 ? -18.920 -0.994 7.086 1.00 90.81 290 ASP A C 1
ATOM 2280 O O . ASP A 1 290 ? -19.487 -1.649 6.210 1.00 90.81 290 ASP A O 1
ATOM 2284 N N . ILE A 1 291 ? -17.677 -1.303 7.481 1.00 88.88 291 ILE A N 1
ATOM 2285 C CA . ILE A 1 291 ? -16.935 -2.455 6.927 1.00 88.88 291 ILE A CA 1
ATOM 2286 C C . ILE A 1 291 ? -17.675 -3.758 7.239 1.00 88.88 291 ILE A C 1
ATOM 2288 O O . ILE A 1 291 ? -17.882 -4.579 6.346 1.00 88.88 291 ILE A O 1
ATOM 2292 N N . ILE A 1 292 ? -18.084 -3.952 8.495 1.00 89.19 292 ILE A N 1
ATOM 2293 C CA . ILE A 1 292 ? -18.778 -5.169 8.937 1.00 89.19 292 ILE A CA 1
ATOM 2294 C C . ILE A 1 292 ? -20.106 -5.325 8.190 1.00 89.19 292 ILE A C 1
ATOM 2296 O O . ILE A 1 292 ? -20.395 -6.407 7.684 1.00 89.19 292 ILE A O 1
ATOM 2300 N N . ARG A 1 293 ? -20.883 -4.245 8.056 1.00 87.88 293 ARG A N 1
ATOM 2301 C CA . ARG A 1 293 ? -22.165 -4.238 7.342 1.00 87.88 293 ARG A CA 1
ATOM 2302 C C . ARG A 1 293 ? -21.992 -4.579 5.865 1.00 87.88 293 ARG A C 1
ATOM 2304 O O . ARG A 1 293 ? -22.730 -5.415 5.350 1.00 87.88 293 ARG A O 1
ATOM 2311 N N . ASN A 1 294 ? -21.014 -3.971 5.192 1.00 85.94 294 ASN A N 1
ATOM 2312 C CA . ASN A 1 294 ? -20.765 -4.226 3.773 1.00 85.94 294 ASN A CA 1
ATOM 2313 C C . ASN A 1 294 ? -20.233 -5.647 3.527 1.00 85.94 294 ASN A C 1
ATOM 2315 O O . ASN A 1 294 ? -20.676 -6.308 2.590 1.00 85.94 294 ASN A O 1
ATOM 2319 N N . MET A 1 295 ? -19.350 -6.159 4.393 1.00 84.06 295 MET A N 1
ATOM 2320 C CA . MET A 1 295 ? -18.895 -7.550 4.293 1.00 84.06 295 MET A CA 1
ATOM 2321 C C . MET A 1 295 ? -20.001 -8.552 4.650 1.00 84.06 295 MET A C 1
ATOM 2323 O O . MET A 1 295 ? -20.075 -9.609 4.034 1.00 84.06 295 MET A O 1
ATOM 2327 N N . GLY A 1 296 ? -20.874 -8.228 5.610 1.00 67.06 296 GLY A N 1
ATOM 2328 C CA . GLY A 1 296 ? -22.015 -9.053 6.016 1.00 67.06 296 GLY A CA 1
ATOM 2329 C C . GLY A 1 296 ? -23.131 -9.107 4.969 1.00 67.06 296 GLY A C 1
ATOM 2330 O O . GLY A 1 296 ? -23.717 -10.165 4.754 1.00 67.06 296 GLY A O 1
ATOM 2331 N N . GLY A 1 297 ? -23.378 -8.005 4.254 1.00 58.00 297 GLY A N 1
ATOM 2332 C CA . GLY A 1 297 ? -24.305 -7.959 3.118 1.00 58.00 297 GLY A CA 1
ATOM 2333 C C . GLY A 1 297 ? -23.826 -8.771 1.909 1.00 58.00 297 GLY A C 1
ATOM 2334 O O . GLY A 1 297 ? -24.644 -9.309 1.165 1.00 58.00 297 GLY A O 1
ATOM 2335 N N . ALA A 1 298 ? -22.509 -8.942 1.752 1.00 52.19 298 ALA A N 1
ATOM 2336 C CA . ALA A 1 298 ? -21.921 -9.784 0.711 1.00 52.19 298 ALA A CA 1
ATOM 2337 C C . ALA A 1 298 ? -22.089 -11.298 0.968 1.00 52.19 298 ALA A C 1
ATOM 2339 O O . ALA A 1 298 ? -21.892 -12.087 0.049 1.00 52.19 298 ALA A O 1
ATOM 2340 N N . ILE A 1 299 ? -22.509 -11.726 2.169 1.00 44.62 299 ILE A N 1
ATOM 2341 C CA . ILE A 1 299 ? -22.706 -13.150 2.525 1.00 44.62 299 ILE A CA 1
ATOM 2342 C C . ILE A 1 299 ? -23.947 -13.759 1.828 1.00 44.62 299 ILE A C 1
ATOM 2344 O O . ILE A 1 299 ? -24.114 -14.977 1.804 1.00 44.62 299 ILE A O 1
ATOM 2348 N N . GLY A 1 300 ? -24.779 -12.944 1.163 1.00 38.38 300 GLY A N 1
ATOM 2349 C CA . GLY A 1 300 ? -25.786 -13.422 0.204 1.00 38.38 300 GLY A CA 1
ATOM 2350 C C . GLY A 1 300 ? -25.210 -13.869 -1.151 1.00 38.38 300 GLY A C 1
ATOM 2351 O O . GLY A 1 300 ? -25.901 -14.543 -1.914 1.00 38.38 300 GLY A O 1
ATOM 2352 N N . ALA A 1 301 ? -23.950 -13.534 -1.456 1.00 42.03 301 ALA A N 1
ATOM 2353 C CA . ALA A 1 301 ? -23.233 -14.019 -2.628 1.00 42.03 301 ALA A CA 1
ATOM 2354 C C . ALA A 1 301 ? -22.353 -15.215 -2.230 1.00 42.03 301 ALA A C 1
ATOM 2356 O O . ALA A 1 301 ? -21.447 -15.123 -1.406 1.00 42.03 301 ALA A O 1
ATOM 2357 N N . ASN A 1 302 ? -22.677 -16.366 -2.810 1.00 35.31 302 ASN A N 1
ATOM 2358 C CA . ASN A 1 302 ? -22.094 -17.680 -2.563 1.00 35.31 302 ASN A CA 1
ATOM 2359 C C . ASN A 1 302 ? -20.555 -17.663 -2.318 1.00 35.31 302 ASN A C 1
ATOM 2361 O O . ASN A 1 302 ? -19.799 -17.344 -3.243 1.00 35.31 302 ASN A O 1
ATOM 2365 N N . PRO A 1 303 ? -20.060 -18.114 -1.142 1.00 40.72 303 PRO A N 1
ATOM 2366 C CA . PRO A 1 303 ? -18.625 -18.243 -0.838 1.00 40.72 303 PRO A CA 1
ATOM 2367 C C . PRO A 1 303 ? -17.834 -19.110 -1.836 1.00 40.72 303 PRO A C 1
ATOM 2369 O O . PRO A 1 303 ? -16.603 -19.056 -1.882 1.00 40.72 303 PRO A O 1
ATOM 2372 N N . ALA A 1 304 ? -18.520 -19.910 -2.661 1.00 36.75 304 ALA A N 1
ATOM 2373 C CA . ALA A 1 304 ? -17.913 -20.699 -3.730 1.00 36.75 304 ALA A CA 1
ATOM 2374 C C . ALA A 1 304 ? -17.320 -19.849 -4.875 1.00 36.75 304 ALA A C 1
ATOM 2376 O O . ALA A 1 304 ? -16.415 -20.320 -5.568 1.00 36.75 304 ALA A O 1
ATOM 2377 N N . GLN A 1 305 ? -17.741 -18.590 -5.058 1.00 38.38 305 GLN A N 1
ATOM 2378 C CA . GLN A 1 305 ? -17.160 -17.720 -6.093 1.00 38.38 305 GLN A CA 1
ATOM 2379 C C . GLN A 1 305 ? -15.724 -17.274 -5.771 1.00 38.38 305 GLN A C 1
ATOM 2381 O O . GLN A 1 305 ? -14.953 -16.990 -6.685 1.00 38.38 305 GLN A O 1
ATOM 2386 N N . TRP A 1 306 ? -15.304 -17.289 -4.502 1.00 42.38 306 TRP A N 1
ATOM 2387 C CA . TRP A 1 306 ? -13.960 -16.841 -4.110 1.00 42.38 306 TRP A CA 1
ATOM 2388 C C . TRP A 1 306 ? -12.874 -17.904 -4.298 1.00 42.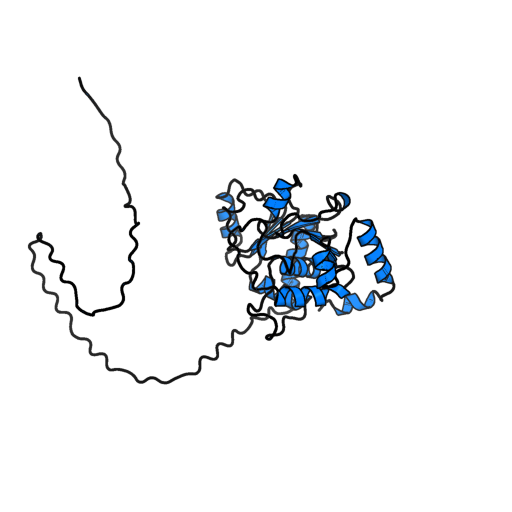38 306 TRP A C 1
ATOM 2390 O O . TRP A 1 306 ? -11.701 -17.558 -4.435 1.00 42.38 306 TRP A O 1
ATOM 2400 N N . LYS A 1 307 ? -13.246 -19.190 -4.378 1.00 32.91 307 LYS A N 1
ATOM 2401 C CA . LYS A 1 307 ? -12.306 -20.272 -4.726 1.00 32.91 307 LYS A CA 1
ATOM 2402 C C . LYS A 1 307 ? -11.948 -20.297 -6.214 1.00 32.91 307 LYS A C 1
ATOM 2404 O O . LYS A 1 307 ? -10.904 -20.822 -6.569 1.00 32.91 307 LYS A O 1
ATOM 2409 N N . SER A 1 308 ? -12.764 -19.680 -7.070 1.00 33.28 308 SER A N 1
ATOM 2410 C CA . SER A 1 308 ? -12.540 -19.658 -8.525 1.00 33.28 308 SER A CA 1
ATOM 2411 C C . SER A 1 308 ? -11.601 -18.530 -8.977 1.00 33.28 308 SER A C 1
ATOM 2413 O O . SER A 1 308 ? -11.122 -18.543 -10.103 1.00 33.28 308 SER A O 1
ATOM 2415 N N . ALA A 1 309 ? -11.318 -17.563 -8.094 1.00 35.84 309 ALA A N 1
ATOM 2416 C CA . ALA A 1 309 ? -10.360 -16.475 -8.316 1.00 35.84 309 ALA A CA 1
ATOM 2417 C C . ALA A 1 309 ? -8.987 -16.738 -7.657 1.00 35.84 309 ALA A C 1
ATOM 2419 O O . ALA A 1 309 ? -8.165 -15.830 -7.548 1.00 35.84 309 ALA A O 1
ATOM 2420 N N . GLN A 1 310 ? -8.758 -17.970 -7.186 1.00 36.84 310 GLN A N 1
ATOM 2421 C CA . GLN A 1 310 ? -7.466 -18.472 -6.719 1.00 36.84 310 GLN A CA 1
ATOM 2422 C C . GLN A 1 310 ? -6.856 -19.386 -7.793 1.00 36.84 310 GLN A C 1
ATOM 2424 O O . GLN A 1 310 ? -6.792 -20.598 -7.607 1.00 36.84 310 GLN A O 1
ATOM 2429 N N . ILE A 1 311 ? -6.446 -18.804 -8.922 1.00 35.00 311 ILE A N 1
ATOM 2430 C CA . ILE A 1 311 ? -5.488 -19.397 -9.869 1.00 35.00 311 ILE A CA 1
ATOM 2431 C C . ILE A 1 311 ? -4.492 -18.302 -10.242 1.00 35.00 311 ILE A C 1
ATOM 2433 O O . ILE A 1 311 ? -4.961 -17.191 -10.576 1.00 35.00 311 ILE A O 1
#

Organism: Sinorhizobium meliloti (strain SM11) (NCBI:txid707241)

Sequence (311 aa):
MAKLCDSRVFPRFLKRGDRVLRNCSTGSPLLVEDPAANGHVAWLVRDINVSPLSESRLPTSSMEFAMTIEPEALEKLREKHRRWLSRLGIVDKPWLILGSAPSPTIPPDLIGHCARVDVNNAGKTANALGLPPADLTFRKRKKSWEEHPYVRTRGLLWLHTKSIWVMYLKLLAMPHVRYKSLMRATKAEREAIVNAVSGGLPSDIGEVGKVTNGVAALCYALFMGVPSVTLAGFSVTKMGHSYDDKGRIRRQIAEDTFVLRRLSDRGNVFTTELELSEHIGLPFIRDREDIIRNMGGAIGANPAQWKSAQI